Protein AF-A0ABD2ZDG0-F1 (afdb_monomer_lite)

Radius of gyration: 26.32 Å; chains: 1; bounding box: 60×47×62 Å

pLDDT: mean 79.94, std 17.86, range [35.47, 97.69]

Structure (mmCIF, N/CA/C/O backbone):
data_AF-A0ABD2ZDG0-F1
#
_entry.id   AF-A0ABD2ZDG0-F1
#
loop_
_atom_site.group_PDB
_atom_site.id
_atom_site.type_symbol
_atom_site.label_atom_id
_atom_site.label_alt_id
_atom_site.label_comp_id
_atom_site.label_asym_id
_atom_site.label_entity_id
_atom_site.label_seq_id
_atom_site.pdbx_PDB_ins_code
_atom_site.Cartn_x
_atom_site.Cartn_y
_atom_site.Cartn_z
_atom_site.occupancy
_atom_site.B_iso_or_equiv
_atom_site.auth_seq_id
_atom_site.auth_comp_id
_atom_site.auth_asym_id
_atom_site.auth_atom_id
_atom_site.pdbx_PDB_model_num
ATOM 1 N N . MET A 1 1 ? 13.796 36.526 -38.736 1.00 36.31 1 MET A N 1
ATOM 2 C CA . MET A 1 1 ? 14.326 35.146 -38.733 1.00 36.31 1 MET A CA 1
ATOM 3 C C . MET A 1 1 ? 14.638 34.806 -37.288 1.00 36.31 1 MET A C 1
ATOM 5 O O . MET A 1 1 ? 15.470 35.483 -36.701 1.00 36.31 1 MET A O 1
ATOM 9 N N . ALA A 1 2 ? 13.882 33.893 -36.677 1.00 37.81 2 ALA A N 1
ATOM 10 C CA . ALA A 1 2 ? 14.093 33.510 -35.283 1.00 37.81 2 ALA A CA 1
ATOM 11 C C . ALA A 1 2 ? 15.290 32.552 -35.209 1.00 37.81 2 ALA A C 1
ATOM 13 O O . ALA A 1 2 ? 15.281 31.503 -35.847 1.00 37.81 2 ALA A O 1
ATOM 14 N N . SER A 1 3 ? 16.329 32.952 -34.477 1.00 37.06 3 SER A N 1
ATOM 15 C CA . SER A 1 3 ? 17.479 32.111 -34.150 1.00 37.06 3 SER A CA 1
ATOM 16 C C . SER A 1 3 ? 17.026 31.061 -33.137 1.00 37.06 3 SER A C 1
ATOM 18 O O . SER A 1 3 ? 16.760 31.405 -31.987 1.00 37.06 3 SER A O 1
ATOM 20 N N . MET A 1 4 ? 16.886 29.803 -33.558 1.00 36.28 4 MET A N 1
ATOM 21 C CA . MET A 1 4 ? 16.669 28.688 -32.634 1.00 36.28 4 MET A CA 1
ATOM 22 C C . MET A 1 4 ? 17.990 28.373 -31.931 1.00 36.28 4 MET A C 1
ATOM 24 O O . MET A 1 4 ? 18.987 28.071 -32.584 1.00 36.28 4 MET A O 1
ATOM 28 N N . SER A 1 5 ? 17.998 28.483 -30.605 1.00 35.66 5 SER A N 1
ATOM 29 C CA . SER A 1 5 ? 19.132 28.094 -29.768 1.00 35.66 5 SER A CA 1
ATOM 30 C C . SER A 1 5 ? 19.382 26.581 -29.868 1.00 35.66 5 SER A C 1
ATOM 32 O O . SER A 1 5 ? 18.411 25.820 -29.919 1.00 35.66 5 SER A O 1
ATOM 34 N N . PRO A 1 6 ? 20.646 26.121 -29.880 1.00 35.47 6 PRO A N 1
ATOM 35 C CA . PRO A 1 6 ? 20.960 24.697 -29.866 1.00 35.47 6 PRO A CA 1
ATOM 36 C C . PRO A 1 6 ? 20.473 24.046 -28.562 1.00 35.47 6 PRO A C 1
ATOM 38 O O . PRO A 1 6 ? 20.615 24.610 -27.476 1.00 35.47 6 PRO A O 1
ATOM 41 N N . LEU A 1 7 ? 19.878 22.854 -28.676 1.00 36.53 7 LEU A N 1
ATOM 42 C CA . LEU A 1 7 ? 19.549 22.013 -27.527 1.00 36.53 7 LEU A CA 1
ATOM 43 C C . LEU A 1 7 ? 20.847 21.425 -26.962 1.00 36.53 7 LEU A C 1
ATOM 45 O O . LEU A 1 7 ? 21.486 20.597 -27.606 1.00 36.53 7 LEU A O 1
ATOM 49 N N . VAL A 1 8 ? 21.216 21.832 -25.750 1.00 39.12 8 VAL A N 1
ATOM 50 C CA . VAL A 1 8 ? 22.334 21.242 -25.005 1.00 39.12 8 VAL A CA 1
ATOM 51 C C . VAL A 1 8 ? 21.824 19.978 -24.316 1.00 39.12 8 VAL A C 1
ATOM 53 O O . VAL A 1 8 ? 21.151 20.048 -23.286 1.00 39.12 8 VAL A O 1
ATOM 56 N N . VAL A 1 9 ? 22.112 18.811 -24.894 1.00 41.22 9 VAL A N 1
ATOM 57 C CA . VAL A 1 9 ? 21.807 17.522 -24.259 1.00 41.22 9 VAL A CA 1
ATOM 58 C C . VAL A 1 9 ? 22.914 17.222 -23.255 1.00 41.22 9 VAL A C 1
ATOM 60 O O . VAL A 1 9 ? 23.976 16.715 -23.601 1.00 41.22 9 VAL A O 1
ATOM 63 N N . LYS A 1 10 ? 22.677 17.573 -21.991 1.00 40.75 10 LYS A N 1
ATOM 64 C CA . LYS A 1 10 ? 23.576 17.234 -20.888 1.00 40.75 10 LYS A CA 1
ATOM 65 C C . LYS A 1 10 ? 23.205 15.843 -20.379 1.00 40.75 10 LYS A C 1
ATOM 67 O O . LYS A 1 10 ? 22.111 15.656 -19.850 1.00 40.75 10 LYS A O 1
ATOM 72 N N . ILE A 1 11 ? 24.098 14.869 -20.550 1.00 41.84 11 ILE A N 1
ATOM 73 C CA . ILE A 1 11 ? 23.951 13.537 -19.949 1.00 41.84 11 ILE A CA 1
ATOM 74 C C . ILE A 1 11 ? 24.033 13.725 -18.425 1.00 41.84 11 ILE A C 1
ATOM 76 O O . ILE A 1 11 ? 25.094 13.985 -17.865 1.00 41.84 11 ILE A O 1
ATOM 80 N N . SER A 1 12 ? 22.870 13.714 -17.771 1.00 36.59 12 SER A N 1
ATOM 81 C CA . SER A 1 12 ? 22.723 13.883 -16.322 1.00 36.59 12 SER A CA 1
ATOM 82 C C . SER A 1 12 ? 23.290 12.674 -15.570 1.00 36.59 12 SER A C 1
ATOM 84 O O . SER A 1 12 ? 23.261 11.554 -16.081 1.00 36.59 12 SER A O 1
ATOM 86 N N . GLY A 1 13 ? 23.739 12.883 -14.327 1.00 36.94 13 GLY A N 1
ATOM 87 C CA . GLY A 1 13 ? 24.311 11.854 -13.447 1.00 36.94 13 GLY A CA 1
ATOM 88 C C . GLY A 1 13 ? 23.428 10.617 -13.219 1.00 36.94 13 GLY A C 1
ATOM 89 O O . GLY A 1 13 ? 23.939 9.583 -12.807 1.00 36.94 13 GLY A O 1
ATOM 90 N N . SER A 1 14 ? 22.141 10.666 -13.569 1.00 45.94 14 SER A N 1
ATOM 91 C CA . SER A 1 14 ? 21.244 9.501 -13.608 1.00 45.94 14 SER A CA 1
ATOM 92 C C . SER A 1 14 ? 21.684 8.411 -14.605 1.00 45.94 14 SER A C 1
ATOM 94 O O . SER A 1 14 ? 21.382 7.241 -14.390 1.00 45.94 14 SER A O 1
ATOM 96 N N . LEU A 1 15 ? 22.441 8.752 -15.660 1.00 45.84 15 LEU A N 1
ATOM 97 C CA . LEU A 1 15 ? 23.011 7.766 -16.594 1.00 45.84 15 LEU A CA 1
ATOM 98 C C . LEU A 1 15 ? 24.228 7.020 -16.028 1.00 45.84 15 LEU A C 1
ATOM 100 O O . LEU A 1 15 ? 24.503 5.907 -16.466 1.00 45.84 15 LEU A O 1
ATOM 104 N N . LEU A 1 16 ? 24.924 7.573 -15.028 1.00 44.22 16 LEU A N 1
ATOM 105 C CA . LEU A 1 16 ? 26.057 6.890 -14.386 1.00 44.22 16 LEU A CA 1
ATOM 106 C C . LEU A 1 16 ? 25.608 5.644 -13.611 1.00 44.22 16 LEU A C 1
ATOM 108 O O . LEU A 1 16 ? 26.334 4.655 -13.574 1.00 44.22 16 LEU A O 1
ATOM 112 N N . TRP A 1 17 ? 24.394 5.660 -13.054 1.00 45.56 17 TRP A N 1
ATOM 113 C CA . TRP A 1 17 ? 23.797 4.480 -12.427 1.00 45.56 17 TRP A CA 1
ATOM 114 C C . TRP A 1 17 ? 23.459 3.401 -13.468 1.00 45.56 17 TRP A C 1
ATOM 116 O O . TRP A 1 17 ? 23.795 2.235 -13.285 1.00 45.56 17 TRP A O 1
ATOM 126 N N . PHE A 1 18 ? 22.910 3.802 -14.621 1.00 47.12 18 PHE A N 1
ATOM 127 C CA . PHE A 1 18 ? 22.616 2.896 -15.740 1.00 47.12 18 PHE A CA 1
ATOM 128 C C . PHE A 1 18 ? 23.879 2.249 -16.338 1.00 47.12 18 PHE A C 1
ATOM 130 O O . PHE A 1 18 ? 23.862 1.071 -16.689 1.00 47.12 18 PHE A O 1
ATOM 137 N N . LEU A 1 19 ? 24.995 2.984 -16.400 1.00 47.28 19 LEU A N 1
ATOM 138 C CA . LEU A 1 19 ? 26.291 2.458 -16.851 1.00 47.28 19 LEU A CA 1
ATOM 139 C C . LEU A 1 19 ? 26.894 1.432 -15.874 1.00 47.28 19 LEU A C 1
ATOM 141 O O . LEU A 1 19 ? 27.619 0.540 -16.307 1.00 47.28 19 LEU A O 1
ATOM 145 N N . GLY A 1 20 ? 26.573 1.516 -14.578 1.00 53.00 20 GLY A N 1
ATOM 146 C CA . GLY A 1 20 ? 26.965 0.510 -13.583 1.00 53.00 20 GLY A CA 1
ATOM 147 C C . GLY A 1 20 ? 26.181 -0.803 -13.695 1.00 53.00 20 GLY A C 1
ATOM 148 O O . GLY A 1 20 ? 26.730 -1.868 -13.423 1.00 53.00 20 GLY A O 1
ATOM 149 N N . VAL A 1 21 ? 24.918 -0.735 -14.129 1.00 52.59 21 VAL A N 1
ATOM 150 C CA . VAL A 1 21 ? 24.025 -1.899 -14.294 1.00 52.59 21 VAL A CA 1
ATOM 151 C C . VAL A 1 21 ? 24.211 -2.573 -15.661 1.00 52.59 21 VAL A C 1
ATOM 153 O O . VAL A 1 21 ? 23.978 -3.773 -15.797 1.00 52.59 21 VAL A O 1
ATOM 156 N N . PHE A 1 22 ? 24.691 -1.839 -16.668 1.00 65.50 22 PHE A N 1
ATOM 157 C CA . PHE A 1 22 ? 24.972 -2.381 -17.996 1.00 65.50 22 PHE A CA 1
ATOM 158 C C . PHE A 1 22 ? 26.333 -1.881 -18.518 1.00 65.50 22 PHE A C 1
ATOM 160 O O . PHE A 1 22 ? 26.375 -0.972 -19.349 1.00 65.50 22 PHE A O 1
ATOM 167 N N . PRO A 1 23 ? 27.465 -2.478 -18.084 1.00 69.12 23 PRO A N 1
ATOM 168 C CA . PRO A 1 23 ? 28.812 -2.098 -18.543 1.00 69.12 23 PRO A CA 1
ATOM 169 C C . PRO A 1 23 ? 29.008 -2.274 -20.059 1.00 69.12 23 PRO A C 1
ATOM 171 O O . PRO A 1 23 ? 29.933 -1.727 -20.651 1.00 69.12 23 PRO A O 1
ATOM 174 N N . GLN A 1 24 ? 28.115 -3.011 -20.721 1.00 75.38 24 GLN A N 1
ATOM 175 C CA . GLN A 1 24 ? 28.077 -3.105 -22.178 1.00 75.38 24 GLN A CA 1
ATOM 176 C C . GLN A 1 24 ? 27.647 -1.776 -22.830 1.00 75.38 24 GLN A C 1
ATOM 178 O O . GLN A 1 24 ? 28.116 -1.471 -23.921 1.00 75.38 24 GLN A O 1
ATOM 183 N N . LEU A 1 25 ? 26.840 -0.933 -22.162 1.00 81.75 25 LEU A N 1
ATOM 184 C CA . LEU A 1 25 ? 26.463 0.388 -22.685 1.00 81.75 25 LEU A CA 1
ATOM 185 C C . LEU A 1 25 ? 27.677 1.305 -22.841 1.00 81.75 25 LEU A C 1
ATOM 187 O O . LEU A 1 25 ? 27.768 1.994 -23.852 1.00 81.75 25 LEU A O 1
ATOM 191 N N . SER A 1 26 ? 28.616 1.315 -21.885 1.00 80.31 26 SER A N 1
ATOM 192 C CA . SER A 1 26 ? 29.827 2.138 -22.018 1.00 80.31 26 SER A CA 1
ATOM 193 C C . SER A 1 26 ? 30.663 1.711 -23.218 1.00 80.31 26 SER A C 1
ATOM 195 O O . SER A 1 26 ? 31.106 2.562 -23.980 1.00 80.31 26 SER A O 1
ATOM 197 N N . GLU A 1 27 ? 30.811 0.405 -23.449 1.00 84.06 27 GLU A N 1
ATOM 198 C CA . GLU A 1 27 ? 31.548 -0.106 -24.610 1.00 84.06 27 GLU A CA 1
ATOM 199 C C . GLU A 1 27 ? 30.834 0.203 -25.936 1.00 84.06 27 GLU A C 1
ATOM 201 O O . GLU A 1 27 ? 31.488 0.570 -26.913 1.00 84.06 27 GLU A O 1
ATOM 206 N N . ILE A 1 28 ? 29.498 0.139 -25.975 1.00 87.19 28 ILE A N 1
ATOM 207 C CA . ILE A 1 28 ? 28.706 0.532 -27.154 1.00 87.19 28 ILE A CA 1
ATOM 208 C C . ILE A 1 28 ? 28.884 2.030 -27.436 1.00 87.19 28 ILE A C 1
ATOM 210 O O . ILE A 1 28 ? 29.173 2.419 -28.568 1.00 87.19 28 ILE A O 1
ATOM 214 N N . LEU A 1 29 ? 28.773 2.886 -26.415 1.00 85.50 29 LEU A N 1
ATOM 215 C CA . LEU A 1 29 ? 28.980 4.331 -26.562 1.00 85.50 29 LEU A CA 1
ATOM 216 C C . LEU A 1 29 ? 30.396 4.646 -27.065 1.00 85.50 29 LEU A C 1
ATOM 218 O O . LEU A 1 29 ? 30.554 5.430 -28.003 1.00 85.50 29 LEU A O 1
ATOM 222 N N . LYS A 1 30 ? 31.413 3.977 -26.513 1.00 84.88 30 LYS A N 1
ATOM 223 C CA . LYS A 1 30 ? 32.807 4.070 -26.959 1.00 84.88 30 LYS A CA 1
ATOM 224 C C . LYS A 1 30 ? 32.988 3.704 -28.418 1.00 84.88 30 LYS A C 1
ATOM 226 O O . LYS A 1 30 ? 33.606 4.447 -29.180 1.00 84.88 30 LYS A O 1
ATOM 231 N N . LYS A 1 31 ? 32.436 2.558 -28.812 1.00 87.12 31 LYS A N 1
ATOM 232 C CA . LYS A 1 31 ? 32.545 2.011 -30.164 1.00 87.12 31 LYS A CA 1
ATOM 233 C C . LYS A 1 31 ? 31.959 2.955 -31.210 1.00 87.12 31 LYS A C 1
ATOM 235 O O . LYS A 1 31 ? 32.526 3.083 -32.292 1.00 87.12 31 LYS A O 1
ATOM 240 N N . HIS A 1 32 ? 30.867 3.640 -30.876 1.00 86.19 32 HIS A N 1
ATOM 241 C CA . HIS A 1 32 ? 30.227 4.612 -31.765 1.00 86.19 32 HIS A CA 1
ATOM 242 C C . HIS A 1 32 ? 30.815 6.024 -31.662 1.00 86.19 32 HIS A C 1
ATOM 244 O O . HIS A 1 32 ? 30.343 6.925 -32.345 1.00 86.19 32 HIS A O 1
ATOM 250 N N . GLY A 1 33 ? 31.858 6.242 -30.853 1.00 79.81 33 GLY A N 1
ATOM 251 C CA . GLY A 1 33 ? 32.465 7.565 -30.681 1.00 79.81 33 GLY A CA 1
ATOM 252 C C . GLY A 1 33 ? 31.550 8.556 -29.957 1.00 79.81 33 GLY A C 1
ATOM 253 O O . GLY A 1 33 ? 31.696 9.764 -30.121 1.00 79.81 33 GLY A O 1
ATOM 254 N N . ALA A 1 34 ? 30.608 8.045 -29.161 1.00 79.62 34 ALA A N 1
ATOM 255 C CA . ALA A 1 34 ? 29.711 8.830 -28.318 1.00 79.62 34 ALA A CA 1
ATOM 256 C C . ALA A 1 34 ? 30.340 9.200 -26.958 1.00 79.62 34 ALA A C 1
ATOM 258 O O . ALA A 1 34 ? 29.647 9.674 -26.060 1.00 79.62 34 ALA A O 1
ATOM 259 N N . GLU A 1 35 ? 31.649 8.988 -26.798 1.00 69.69 35 GLU A N 1
ATOM 260 C CA . GLU A 1 35 ? 32.422 9.428 -25.639 1.00 69.69 35 GLU A CA 1
ATOM 261 C C . GLU A 1 35 ? 32.978 10.839 -25.873 1.00 69.69 35 GLU A C 1
ATOM 263 O O . GLU A 1 35 ? 33.794 11.060 -26.768 1.00 69.69 35 GLU A O 1
ATOM 268 N N . GLY A 1 36 ? 32.558 11.804 -25.052 1.00 67.38 36 GLY A N 1
ATOM 269 C CA . GLY A 1 36 ? 33.121 13.154 -25.050 1.00 67.38 36 GLY A CA 1
ATOM 270 C C . GLY A 1 36 ? 32.120 14.246 -24.683 1.00 67.38 36 GLY A C 1
ATOM 271 O O . GLY A 1 36 ? 30.927 14.003 -24.535 1.00 67.38 36 GLY A O 1
ATOM 272 N N . GLU A 1 37 ? 32.622 15.474 -24.553 1.00 70.38 37 GLU A N 1
ATOM 273 C CA . GLU A 1 37 ? 31.822 16.676 -24.252 1.00 70.38 37 GLU A CA 1
ATOM 274 C C . GLU A 1 37 ? 31.512 17.510 -25.508 1.00 70.38 37 GLU A C 1
ATOM 276 O O . GLU A 1 37 ? 31.084 18.659 -25.417 1.00 70.38 37 GLU A O 1
ATOM 281 N N . ALA A 1 38 ? 31.769 16.956 -26.697 1.00 75.19 38 ALA A N 1
ATOM 282 C CA . ALA A 1 38 ? 31.555 17.664 -27.949 1.00 75.19 38 ALA A CA 1
ATOM 283 C C . ALA A 1 38 ? 30.059 17.924 -28.175 1.00 75.19 38 ALA A C 1
ATOM 285 O O . ALA A 1 38 ? 29.241 17.004 -28.170 1.00 75.19 38 ALA A O 1
ATOM 286 N N . GLU A 1 39 ? 29.707 19.185 -28.414 1.00 76.81 39 GLU A N 1
ATOM 287 C CA . GLU A 1 39 ? 28.340 19.558 -28.758 1.00 76.81 39 GLU A CA 1
ATOM 288 C C . GLU A 1 39 ? 27.995 19.061 -30.168 1.00 76.81 39 GLU A C 1
ATOM 290 O O . GLU A 1 39 ? 28.712 19.323 -31.136 1.00 76.81 39 GLU A O 1
ATOM 295 N N . LEU A 1 40 ? 26.875 18.348 -30.285 1.00 80.88 40 LEU A N 1
ATOM 296 C CA . LEU A 1 40 ? 26.363 17.838 -31.554 1.00 80.88 40 LEU A CA 1
ATOM 297 C C . LEU A 1 40 ? 25.123 18.625 -31.971 1.00 80.88 40 LEU A C 1
ATOM 299 O O . LEU A 1 40 ? 24.217 18.860 -31.171 1.00 80.88 40 LEU A O 1
ATOM 303 N N . GLY A 1 41 ? 25.035 18.976 -33.254 1.00 84.00 41 GLY A N 1
ATOM 304 C CA . GLY A 1 41 ? 23.775 19.427 -33.836 1.00 84.00 41 GLY A CA 1
ATOM 305 C C . GLY A 1 41 ? 22.747 18.290 -33.882 1.00 84.00 41 GLY A C 1
ATOM 306 O O . GLY A 1 41 ? 23.104 17.114 -33.896 1.00 84.00 41 GLY A O 1
ATOM 307 N N . GLN A 1 42 ? 21.456 18.619 -33.981 1.00 81.62 42 GLN A N 1
ATOM 308 C CA . GLN A 1 42 ? 20.359 17.635 -33.953 1.00 81.62 42 GLN A CA 1
ATOM 309 C C . GLN A 1 42 ? 20.533 16.485 -34.962 1.00 81.62 42 GLN A C 1
ATOM 311 O O . GLN A 1 42 ? 20.324 15.322 -34.623 1.00 81.62 42 GLN A O 1
ATOM 316 N N . ALA A 1 43 ? 20.932 16.801 -36.198 1.00 87.75 43 ALA A N 1
ATOM 317 C CA . ALA A 1 43 ? 21.147 15.796 -37.238 1.00 87.75 43 ALA A CA 1
ATOM 318 C C . ALA A 1 43 ? 22.330 14.867 -36.916 1.00 87.75 43 ALA A C 1
ATOM 320 O O . ALA A 1 43 ? 22.242 13.664 -37.139 1.00 87.75 43 ALA A O 1
ATOM 321 N N . GLN A 1 44 ? 23.406 15.415 -36.349 1.00 81.56 44 GLN A N 1
ATOM 322 C CA . GLN A 1 44 ? 24.592 14.654 -35.949 1.00 81.56 44 GLN A CA 1
ATOM 323 C C . GLN A 1 44 ? 24.288 13.763 -34.741 1.00 81.56 44 GLN A C 1
ATOM 325 O O . GLN A 1 44 ? 24.685 12.604 -34.717 1.00 81.56 44 GLN A O 1
ATOM 330 N N . PHE A 1 45 ? 23.513 14.272 -33.781 1.00 84.69 45 PHE A N 1
ATOM 331 C CA . PHE A 1 45 ? 23.028 13.489 -32.651 1.00 84.69 45 PHE A CA 1
ATOM 332 C C . PHE A 1 45 ? 22.149 12.318 -33.107 1.00 84.69 45 PHE A C 1
ATOM 334 O O . PHE A 1 45 ? 22.369 11.193 -32.680 1.00 84.69 45 PHE A O 1
ATOM 341 N N . ALA A 1 46 ? 21.191 12.546 -34.011 1.00 86.69 46 ALA A N 1
ATOM 342 C CA . ALA A 1 46 ? 20.326 11.478 -34.517 1.00 86.69 46 ALA A CA 1
ATOM 343 C C . ALA A 1 46 ? 21.111 10.396 -35.282 1.00 86.69 46 ALA A C 1
ATOM 345 O O . ALA A 1 46 ? 20.854 9.207 -35.098 1.00 86.69 46 ALA A O 1
ATOM 346 N N . GLN A 1 47 ? 22.086 10.807 -36.100 1.00 87.00 47 GLN A N 1
ATOM 347 C CA . GLN A 1 47 ? 22.978 9.895 -36.825 1.00 87.00 47 GLN A CA 1
ATOM 348 C C . GLN A 1 47 ? 23.850 9.057 -35.886 1.00 87.00 47 GLN A C 1
ATOM 350 O O . GLN A 1 47 ? 24.108 7.89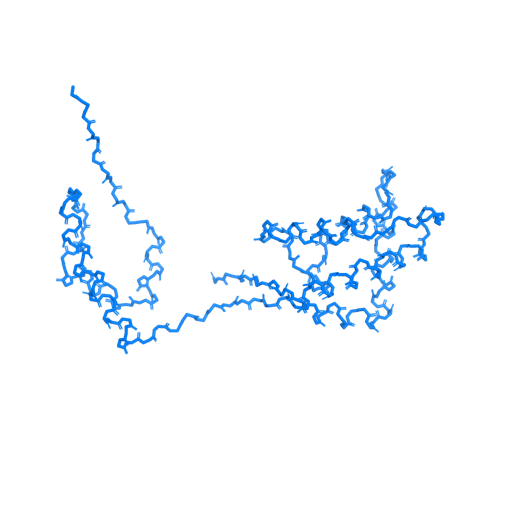5 -36.183 1.00 87.00 4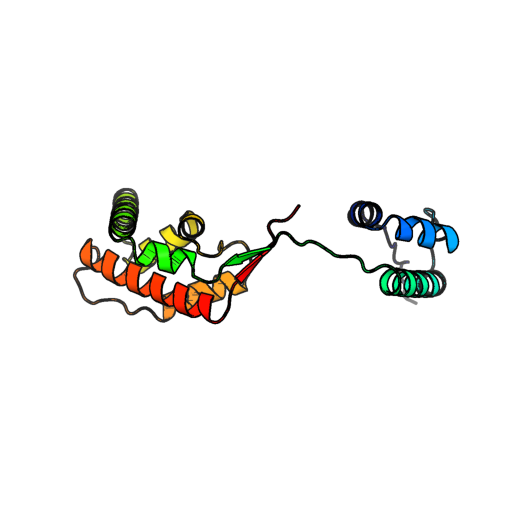7 GLN A O 1
ATOM 355 N N . LEU A 1 48 ? 24.280 9.630 -34.761 1.00 87.75 48 LEU A N 1
ATOM 356 C CA . LEU A 1 48 ? 25.054 8.934 -33.735 1.00 87.75 48 LEU A CA 1
ATOM 357 C C . LEU A 1 48 ? 24.182 8.007 -32.873 1.00 87.75 48 LEU A C 1
ATOM 359 O O . LEU A 1 48 ? 24.593 6.903 -32.531 1.00 87.75 48 LEU A O 1
ATOM 363 N N . LEU A 1 49 ? 22.968 8.441 -32.528 1.00 88.25 49 LEU A N 1
ATOM 364 C CA . LEU A 1 49 ? 22.075 7.724 -31.621 1.00 88.25 49 LEU A CA 1
ATOM 365 C C . LEU A 1 49 ? 21.521 6.436 -32.241 1.00 88.25 49 LEU A C 1
ATOM 367 O O . LEU A 1 49 ? 21.399 5.432 -31.549 1.00 88.25 49 LEU A O 1
ATOM 371 N N . GLN A 1 50 ? 21.183 6.450 -33.533 1.00 91.50 50 GLN A N 1
ATOM 372 C CA . GLN A 1 50 ? 20.614 5.285 -34.219 1.00 91.50 50 GLN A CA 1
ATOM 373 C C . GLN A 1 50 ? 21.460 4.004 -34.092 1.00 91.50 50 GLN A C 1
ATOM 375 O O . GLN A 1 50 ? 20.919 2.999 -33.630 1.00 91.50 50 GLN A O 1
ATOM 380 N N . PRO A 1 51 ? 22.754 3.995 -34.461 1.00 91.25 51 PRO A N 1
ATOM 381 C CA . PRO A 1 51 ? 23.568 2.786 -34.365 1.00 91.25 51 PRO A CA 1
ATOM 382 C C . PRO A 1 51 ? 23.837 2.369 -32.910 1.00 91.25 51 PRO A C 1
ATOM 384 O O . PRO A 1 51 ? 23.879 1.173 -32.631 1.00 91.25 51 PRO A O 1
ATOM 387 N N . VAL A 1 52 ? 23.923 3.324 -31.972 1.00 90.25 52 VAL A N 1
ATOM 388 C CA . VAL A 1 52 ? 24.017 3.043 -30.527 1.00 90.25 52 VAL A CA 1
ATOM 389 C C . VAL A 1 52 ? 22.773 2.312 -30.024 1.00 90.25 52 VAL A C 1
ATOM 391 O O . VAL A 1 52 ? 22.895 1.299 -29.343 1.00 90.25 52 VAL A O 1
ATOM 394 N N . LEU A 1 53 ? 21.575 2.802 -30.361 1.00 91.12 53 LEU A N 1
ATOM 395 C CA . LEU A 1 53 ? 20.318 2.171 -29.950 1.00 91.12 53 LEU A CA 1
ATOM 396 C C . LEU A 1 53 ? 20.125 0.798 -30.593 1.00 91.12 53 LEU A C 1
ATOM 398 O O . LEU A 1 53 ? 19.613 -0.100 -29.932 1.00 91.12 53 LEU A O 1
ATOM 402 N N . GLN A 1 54 ? 20.534 0.632 -31.853 1.00 93.00 54 GLN A N 1
ATOM 403 C CA . GLN A 1 54 ? 20.449 -0.654 -32.540 1.00 93.00 54 GLN A CA 1
ATOM 404 C C . GLN A 1 54 ? 21.342 -1.698 -31.863 1.00 93.00 54 GLN A C 1
ATOM 406 O O . GLN A 1 54 ? 20.867 -2.771 -31.515 1.00 93.00 54 GLN A O 1
ATOM 411 N N . GLU A 1 55 ? 22.608 -1.365 -31.606 1.00 91.44 55 GLU A N 1
ATOM 412 C CA . GLU A 1 55 ? 23.533 -2.297 -30.958 1.00 91.44 55 GLU A CA 1
ATOM 413 C C . GLU A 1 55 ? 23.165 -2.554 -29.493 1.00 91.44 55 GLU A C 1
ATOM 415 O O . GLU A 1 55 ? 23.324 -3.668 -29.004 1.00 91.44 55 GLU A O 1
ATOM 420 N N . LEU A 1 56 ? 22.611 -1.555 -28.798 1.00 87.81 56 LEU A N 1
ATOM 421 C CA . LEU A 1 56 ? 22.039 -1.749 -27.469 1.00 87.81 56 LEU A CA 1
ATOM 422 C C . LEU A 1 56 ? 20.861 -2.730 -27.507 1.00 87.81 56 LEU A C 1
ATOM 424 O O . LEU A 1 56 ? 20.786 -3.616 -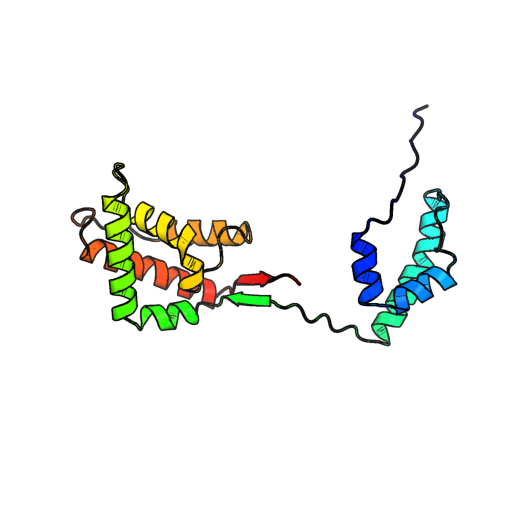26.661 1.00 87.81 56 LEU A O 1
ATOM 428 N N . ALA A 1 57 ? 19.956 -2.592 -28.478 1.00 87.06 57 ALA A N 1
ATOM 429 C CA . ALA A 1 57 ? 18.828 -3.504 -28.639 1.00 87.06 57 ALA A CA 1
ATOM 430 C C . ALA A 1 57 ? 19.296 -4.937 -28.933 1.00 87.06 57 ALA A C 1
ATOM 432 O O . ALA A 1 57 ? 18.792 -5.873 -28.314 1.00 87.06 57 ALA A O 1
ATOM 433 N N . ASP A 1 58 ? 20.288 -5.100 -29.809 1.00 90.44 58 ASP A N 1
ATOM 434 C CA . ASP A 1 58 ? 20.871 -6.404 -30.138 1.00 90.44 58 ASP A CA 1
ATOM 435 C C . ASP A 1 58 ? 21.563 -7.022 -28.907 1.00 90.44 58 ASP A C 1
ATOM 437 O O . ASP A 1 58 ? 21.307 -8.174 -28.558 1.00 90.44 58 ASP A O 1
ATOM 441 N N . ALA A 1 59 ? 22.356 -6.235 -28.171 1.00 87.44 59 ALA A N 1
ATOM 442 C CA . ALA A 1 59 ? 23.032 -6.683 -26.954 1.00 87.44 59 ALA A CA 1
ATOM 443 C C . ALA A 1 59 ? 22.050 -7.105 -25.848 1.00 87.44 59 ALA A C 1
ATOM 445 O O . ALA A 1 59 ? 22.306 -8.087 -25.153 1.00 87.44 59 ALA A O 1
ATOM 446 N N . LEU A 1 60 ? 20.924 -6.398 -25.697 1.00 82.69 60 LEU A N 1
ATOM 447 C CA . LEU A 1 60 ? 19.855 -6.751 -24.754 1.00 82.69 60 LEU A CA 1
ATOM 448 C C . LEU A 1 60 ? 19.056 -7.984 -25.201 1.00 82.69 60 LEU A C 1
ATOM 450 O O . LEU A 1 60 ? 18.568 -8.736 -24.357 1.00 82.69 60 LEU A O 1
ATOM 454 N N . ALA A 1 61 ? 18.912 -8.198 -26.511 1.00 83.44 61 ALA A N 1
ATOM 455 C CA . ALA A 1 61 ? 18.265 -9.387 -27.059 1.00 83.44 61 ALA A CA 1
ATOM 456 C C . ALA A 1 61 ? 19.129 -10.646 -26.869 1.00 83.44 61 ALA A C 1
ATOM 458 O O . ALA A 1 61 ? 18.603 -11.724 -26.587 1.00 83.44 61 ALA A O 1
ATOM 459 N N . GLU A 1 62 ? 20.452 -10.512 -26.990 1.00 85.56 62 GLU A N 1
ATOM 460 C CA . GLU A 1 62 ? 21.412 -11.593 -26.748 1.00 85.56 62 GLU A CA 1
ATOM 461 C C . GLU A 1 62 ? 21.620 -11.853 -25.248 1.00 85.56 62 GLU A C 1
ATOM 463 O O . GLU A 1 62 ? 21.556 -12.997 -24.793 1.00 85.56 62 GLU A O 1
ATOM 468 N N . ASN A 1 63 ? 21.818 -10.791 -24.463 1.00 75.94 63 ASN A N 1
ATOM 469 C CA . ASN A 1 63 ? 22.033 -10.846 -23.020 1.00 75.94 63 ASN A CA 1
ATOM 470 C C . ASN A 1 63 ? 20.820 -10.264 -22.296 1.00 75.94 63 ASN A C 1
ATOM 472 O O . ASN A 1 63 ? 20.716 -9.054 -22.094 1.00 75.94 63 ASN A O 1
ATOM 476 N N . HIS A 1 64 ? 19.915 -11.140 -21.861 1.00 65.00 64 HIS A N 1
ATOM 477 C CA . HIS A 1 64 ? 18.733 -10.725 -21.115 1.00 65.00 64 HIS A CA 1
ATOM 478 C C . HIS A 1 64 ? 19.154 -10.055 -19.801 1.00 65.00 64 HIS A C 1
ATOM 480 O O . HIS A 1 64 ? 19.666 -10.709 -18.891 1.00 65.00 64 HIS A O 1
ATOM 486 N N . VAL A 1 65 ? 18.923 -8.748 -19.694 1.00 65.44 65 VAL A N 1
ATOM 487 C CA . VAL A 1 65 ? 19.093 -8.013 -18.440 1.00 65.44 65 VAL A CA 1
ATOM 488 C C . VAL A 1 65 ? 17.861 -8.263 -17.582 1.00 65.44 65 VAL A C 1
ATOM 490 O O . VAL A 1 65 ? 16.763 -7.804 -17.897 1.00 65.44 65 VAL A O 1
ATOM 493 N N . VAL A 1 66 ? 18.039 -9.005 -16.492 1.00 61.44 66 VAL A N 1
ATOM 494 C CA . VAL A 1 66 ? 17.003 -9.160 -15.469 1.00 61.44 66 VAL A CA 1
ATOM 495 C C . VAL A 1 66 ? 17.110 -7.971 -14.523 1.00 61.44 66 VAL A C 1
ATOM 497 O O . VAL A 1 66 ? 18.096 -7.828 -13.805 1.00 61.44 66 VAL A O 1
ATOM 500 N N . VAL A 1 67 ? 16.102 -7.102 -14.538 1.00 61.03 67 VAL A N 1
ATOM 501 C CA . VAL A 1 67 ? 15.974 -6.024 -13.553 1.00 61.03 67 VAL A CA 1
ATOM 502 C C . VAL A 1 67 ? 15.212 -6.587 -12.356 1.00 61.03 67 VAL A C 1
ATOM 504 O O . VAL A 1 67 ? 13.991 -6.724 -12.404 1.00 61.03 67 VAL A O 1
ATOM 507 N N . GLU A 1 68 ? 15.924 -6.940 -11.286 1.00 57.19 68 GLU A N 1
ATOM 508 C CA . GLU A 1 68 ? 15.300 -7.265 -10.000 1.00 57.19 68 GLU A CA 1
ATOM 509 C C . GLU A 1 68 ? 14.809 -5.964 -9.351 1.00 57.19 68 GLU A C 1
ATOM 511 O O . GLU A 1 68 ? 15.543 -5.280 -8.641 1.00 57.19 68 GLU A O 1
ATOM 516 N N . GLN A 1 69 ? 13.565 -5.576 -9.640 1.00 58.59 69 GLN A N 1
ATOM 517 C CA . GLN A 1 69 ? 12.918 -4.493 -8.903 1.00 58.59 69 GLN A CA 1
ATOM 518 C C . GLN A 1 69 ? 12.470 -5.025 -7.539 1.00 58.59 69 GLN A C 1
ATOM 520 O O . GLN A 1 69 ? 11.663 -5.956 -7.460 1.00 58.59 69 GLN A O 1
ATOM 525 N N . ASN A 1 70 ? 12.974 -4.422 -6.461 1.00 68.12 70 ASN A N 1
ATOM 526 C CA . ASN A 1 70 ? 12.522 -4.694 -5.097 1.00 68.12 70 ASN A CA 1
ATOM 527 C C . ASN A 1 70 ? 11.146 -4.055 -4.867 1.00 68.12 70 ASN A C 1
ATOM 529 O O . ASN A 1 70 ? 11.013 -3.014 -4.227 1.00 68.12 70 ASN A O 1
ATOM 533 N N . VAL A 1 71 ? 10.107 -4.690 -5.406 1.00 77.69 71 VAL A N 1
ATOM 534 C CA . VAL A 1 71 ? 8.729 -4.211 -5.286 1.00 77.69 71 VAL A CA 1
ATOM 535 C C . VAL A 1 71 ? 8.041 -4.888 -4.107 1.00 77.69 71 VAL A C 1
ATOM 537 O O . VAL A 1 71 ? 7.927 -6.114 -4.040 1.00 77.69 71 VAL A O 1
ATOM 540 N N . LYS A 1 72 ? 7.513 -4.084 -3.184 1.00 85.19 72 LYS A N 1
ATOM 541 C CA . LYS A 1 72 ? 6.579 -4.555 -2.163 1.00 85.19 72 LYS A CA 1
ATOM 542 C C . LYS A 1 72 ? 5.188 -4.658 -2.781 1.00 85.19 72 LYS A C 1
ATOM 544 O O . LYS A 1 72 ? 4.616 -3.660 -3.211 1.00 85.19 72 LYS A O 1
ATOM 549 N N . ILE A 1 73 ? 4.627 -5.864 -2.780 1.00 90.19 73 ILE A N 1
ATOM 550 C CA . ILE A 1 73 ? 3.253 -6.109 -3.230 1.00 90.19 73 ILE A CA 1
ATOM 551 C C . ILE A 1 73 ? 2.316 -5.999 -2.030 1.00 90.19 73 ILE A C 1
ATOM 553 O O . ILE A 1 73 ? 2.447 -6.743 -1.055 1.00 90.19 73 ILE A O 1
ATOM 557 N N . ILE A 1 74 ? 1.355 -5.084 -2.112 1.00 94.38 74 ILE A N 1
ATOM 558 C CA . ILE A 1 74 ? 0.333 -4.862 -1.092 1.00 94.38 74 ILE A CA 1
ATOM 559 C C . ILE A 1 74 ? -1.005 -5.334 -1.663 1.00 94.38 74 ILE A C 1
ATOM 561 O O . ILE A 1 74 ? -1.621 -4.655 -2.476 1.00 94.38 74 ILE A O 1
ATOM 565 N N . ASN A 1 75 ? -1.429 -6.532 -1.255 1.00 95.50 75 ASN A N 1
ATOM 566 C CA . ASN A 1 75 ? -2.564 -7.268 -1.833 1.00 95.50 75 ASN A CA 1
ATOM 567 C C . ASN A 1 75 ? -3.667 -7.609 -0.812 1.00 95.50 75 ASN A C 1
ATOM 569 O O . ASN A 1 75 ? -4.381 -8.594 -0.970 1.00 95.50 75 ASN A O 1
ATOM 573 N N . GLY A 1 76 ? -3.721 -6.891 0.313 1.00 96.38 76 GLY A N 1
ATOM 574 C CA . GLY A 1 76 ? -4.706 -7.129 1.375 1.00 96.38 76 GLY A CA 1
ATOM 575 C C . GLY A 1 76 ? -4.424 -8.337 2.283 1.00 96.38 76 GLY A C 1
ATOM 576 O O . GLY A 1 76 ? -5.033 -8.456 3.340 1.00 96.38 76 GLY A O 1
ATOM 577 N N . SER A 1 77 ? -3.454 -9.208 1.977 1.00 96.19 77 SER A N 1
ATOM 578 C CA . SER A 1 77 ? -3.183 -10.398 2.811 1.00 96.19 77 SER A CA 1
ATOM 579 C C . SER A 1 77 ? -2.740 -10.076 4.247 1.00 96.19 77 SER A C 1
ATOM 581 O O . SER A 1 77 ? -3.026 -10.843 5.169 1.00 96.19 77 SER A O 1
ATOM 583 N N . GLN A 1 78 ? -2.054 -8.948 4.459 1.00 95.75 78 GLN A N 1
ATOM 584 C CA . GLN A 1 78 ? -1.710 -8.463 5.800 1.00 95.75 78 GLN A CA 1
ATOM 585 C C . GLN A 1 78 ? -2.942 -7.932 6.541 1.00 95.75 78 GLN A C 1
ATOM 587 O O . GLN A 1 78 ? -3.145 -8.310 7.693 1.00 95.75 78 GLN A O 1
ATOM 592 N N . LEU A 1 79 ? -3.809 -7.171 5.861 1.00 96.62 79 LEU A N 1
ATOM 593 C CA . LEU A 1 79 ? -5.091 -6.724 6.415 1.00 96.62 79 LEU A CA 1
ATOM 594 C C . LEU A 1 79 ? -5.973 -7.901 6.818 1.00 96.62 79 LEU A C 1
ATOM 596 O O . LEU A 1 79 ? -6.527 -7.888 7.906 1.00 96.62 79 LEU A O 1
ATOM 600 N N . ARG A 1 80 ? -6.041 -8.958 6.005 1.00 96.50 80 ARG A N 1
ATOM 601 C CA . ARG A 1 80 ? -6.790 -10.180 6.332 1.00 96.50 80 ARG A CA 1
ATOM 602 C C . ARG A 1 80 ? -6.322 -10.822 7.635 1.00 96.50 80 ARG A C 1
ATOM 604 O O . ARG A 1 80 ? -7.133 -11.239 8.458 1.00 96.50 80 ARG A O 1
ATOM 611 N N . LYS A 1 81 ? -5.001 -10.899 7.837 1.00 96.19 81 LYS A N 1
ATOM 612 C CA . LYS A 1 81 ? -4.410 -11.401 9.090 1.00 96.19 81 LYS A CA 1
ATOM 613 C C . LYS A 1 81 ? -4.731 -10.475 10.261 1.00 96.19 81 LYS A C 1
ATOM 615 O O . LYS A 1 81 ? -5.065 -10.968 11.330 1.00 96.19 81 LYS A O 1
ATOM 620 N N . PHE A 1 82 ? -4.652 -9.163 10.046 1.00 95.69 82 PHE A N 1
ATOM 621 C CA . PHE A 1 82 ? -4.976 -8.156 11.051 1.00 95.69 82 PHE A CA 1
ATOM 622 C C . PHE A 1 82 ? -6.460 -8.198 11.455 1.00 95.69 82 PHE A C 1
ATOM 624 O O . PHE A 1 82 ? -6.773 -8.226 12.638 1.00 95.69 82 PHE A O 1
ATOM 631 N N . LEU A 1 83 ? -7.376 -8.298 10.489 1.00 96.06 83 LEU A N 1
ATOM 632 C CA . LEU A 1 83 ? -8.823 -8.402 10.701 1.00 96.06 83 LEU A CA 1
ATOM 633 C C . LEU A 1 83 ? -9.222 -9.662 11.482 1.00 96.06 83 LEU A C 1
ATOM 635 O O . LEU A 1 83 ? -10.223 -9.651 12.198 1.00 96.06 83 LEU A O 1
ATOM 639 N N . ALA A 1 84 ? -8.442 -10.740 11.368 1.00 96.19 84 ALA A N 1
ATOM 640 C CA . ALA A 1 84 ? -8.629 -11.961 12.148 1.00 96.19 84 ALA A CA 1
ATOM 641 C C . ALA A 1 84 ? -8.092 -11.852 13.592 1.00 96.19 84 ALA A C 1
ATOM 643 O O . ALA A 1 84 ? -8.413 -12.700 14.428 1.00 96.19 84 ALA A O 1
ATOM 644 N N . ASP A 1 85 ? -7.292 -10.826 13.902 1.00 96.00 85 ASP A N 1
ATOM 645 C CA . ASP A 1 85 ? -6.705 -10.590 15.220 1.00 96.00 85 ASP A CA 1
ATOM 646 C C . ASP A 1 85 ? -7.514 -9.545 16.002 1.00 96.00 85 ASP A C 1
ATOM 648 O O . ASP A 1 85 ? -7.253 -8.340 15.979 1.00 96.00 85 ASP A O 1
ATOM 652 N N . GLN A 1 86 ? -8.516 -10.026 16.741 1.00 93.56 86 GLN A N 1
ATOM 653 C CA . GLN A 1 86 ? -9.386 -9.160 17.539 1.00 93.56 86 GLN A CA 1
ATOM 654 C C . GLN A 1 86 ? -8.621 -8.365 18.610 1.00 93.56 86 GLN A C 1
ATOM 656 O O . GLN A 1 86 ? -9.055 -7.274 18.976 1.00 93.56 86 GLN A O 1
ATOM 661 N N . LYS A 1 87 ? -7.497 -8.887 19.117 1.00 95.31 87 LYS A N 1
ATOM 662 C CA . LYS A 1 87 ? -6.704 -8.186 20.130 1.00 95.31 87 LYS A CA 1
ATOM 663 C C . LYS A 1 87 ? -6.021 -6.971 19.507 1.00 95.31 87 LYS A C 1
ATOM 665 O O . LYS A 1 87 ? -6.179 -5.872 20.023 1.00 95.31 87 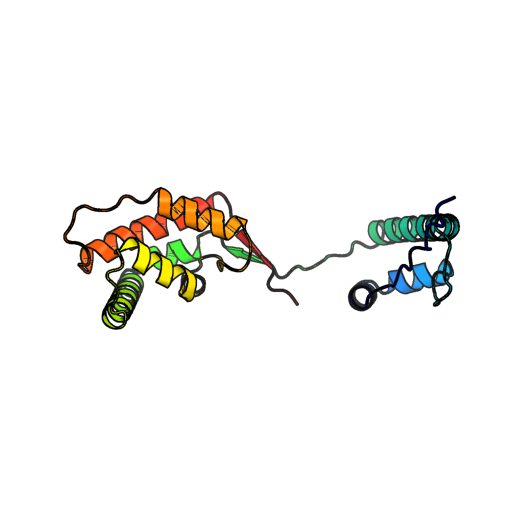LYS A O 1
ATOM 670 N N . HIS A 1 88 ? -5.339 -7.152 18.376 1.00 93.88 88 HIS A N 1
ATOM 671 C CA . HIS A 1 88 ? -4.707 -6.036 17.670 1.00 93.88 88 HIS A CA 1
ATOM 672 C C . HIS A 1 88 ? -5.717 -4.993 17.178 1.00 93.88 88 HIS A C 1
ATOM 674 O O . HIS A 1 88 ? -5.424 -3.799 17.215 1.00 93.88 88 HIS A O 1
ATOM 680 N N . LEU A 1 89 ? -6.915 -5.417 16.765 1.00 94.38 89 LEU A N 1
ATOM 681 C CA . LEU A 1 89 ? -8.006 -4.493 16.454 1.00 94.38 89 LEU A CA 1
ATOM 682 C C . LEU A 1 89 ? -8.374 -3.619 17.659 1.00 94.38 89 LEU A C 1
ATOM 684 O O . LEU A 1 89 ? -8.456 -2.403 17.513 1.00 94.38 89 LEU A O 1
ATOM 688 N N . ASN A 1 90 ? -8.560 -4.216 18.840 1.00 94.94 90 ASN A N 1
ATOM 689 C CA . ASN A 1 90 ? -8.867 -3.466 20.062 1.00 94.94 90 ASN A CA 1
ATOM 690 C C . ASN A 1 90 ? -7.740 -2.480 20.414 1.00 94.94 90 ASN A C 1
ATOM 692 O O . ASN A 1 90 ? -8.022 -1.322 20.709 1.00 94.94 90 ASN A O 1
ATOM 696 N N . ASP A 1 91 ? -6.476 -2.904 20.304 1.00 95.12 91 ASP A 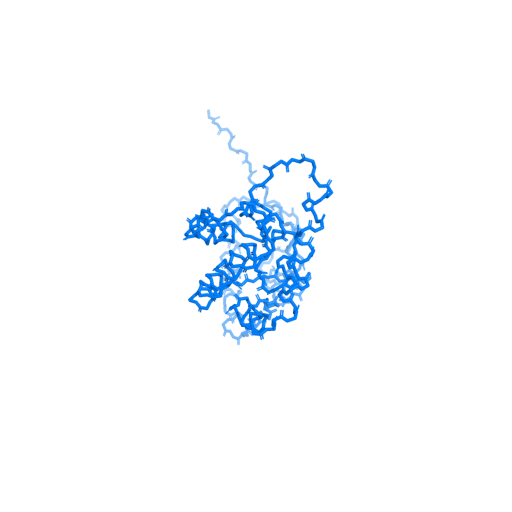N 1
ATOM 697 C CA . ASP A 1 91 ? -5.314 -2.046 20.574 1.00 95.12 91 ASP A CA 1
ATOM 698 C C . ASP A 1 91 ? -5.275 -0.824 19.628 1.00 95.12 91 ASP A C 1
ATOM 700 O O . ASP A 1 91 ? -4.908 0.279 20.035 1.00 95.12 91 ASP A O 1
ATOM 704 N N . VAL A 1 92 ? -5.661 -0.987 18.355 1.00 95.31 92 VAL A N 1
ATOM 705 C CA . VAL A 1 92 ? -5.767 0.131 17.398 1.00 95.31 92 VAL A CA 1
ATOM 706 C C . VAL A 1 92 ? -6.923 1.063 17.748 1.00 95.31 92 VAL A C 1
ATOM 708 O O . VAL A 1 92 ? -6.752 2.279 17.707 1.00 95.31 92 VAL A O 1
ATOM 711 N N . VAL A 1 93 ? -8.082 0.521 18.126 1.00 94.38 93 VAL A N 1
ATOM 712 C CA . VAL A 1 93 ? -9.223 1.339 18.560 1.00 94.38 93 VAL A CA 1
ATOM 713 C C . VAL A 1 93 ? -8.863 2.187 19.780 1.00 94.38 93 VAL A C 1
ATOM 715 O O . VAL A 1 93 ? -9.175 3.380 19.803 1.00 94.38 93 VAL A O 1
ATOM 718 N N . GLU A 1 94 ? -8.150 1.615 20.752 1.00 93.19 94 GLU A N 1
ATOM 719 C CA . GLU A 1 94 ? -7.670 2.349 21.924 1.00 93.19 94 GLU A CA 1
ATOM 720 C C . GLU A 1 94 ? -6.741 3.507 21.524 1.00 93.19 94 GLU A C 1
ATOM 722 O O . GLU A 1 94 ? -6.924 4.630 21.996 1.00 93.19 94 GLU A O 1
ATOM 727 N N . LYS A 1 95 ? -5.800 3.278 20.597 1.00 93.00 95 LYS A N 1
ATOM 728 C CA . LYS A 1 95 ? -4.901 4.330 20.086 1.00 93.00 95 LYS A CA 1
ATOM 729 C C . LYS A 1 95 ? -5.656 5.472 19.405 1.00 93.00 95 LYS A C 1
ATOM 731 O O . LYS A 1 95 ? -5.397 6.632 19.713 1.00 93.00 95 LYS A O 1
ATOM 736 N N . ILE A 1 96 ? -6.630 5.166 18.543 1.00 91.31 96 ILE A N 1
ATOM 737 C CA . ILE A 1 96 ? -7.440 6.198 17.869 1.00 91.31 96 ILE A CA 1
ATOM 738 C C . ILE A 1 96 ? -8.244 7.012 18.899 1.00 91.31 96 ILE A C 1
ATOM 740 O O . ILE A 1 96 ? -8.386 8.230 18.770 1.00 91.31 96 ILE A O 1
ATOM 744 N N . MET A 1 97 ? -8.755 6.368 19.955 1.00 86.81 97 MET A N 1
ATOM 745 C CA . MET A 1 97 ? -9.448 7.072 21.039 1.00 86.81 97 MET A CA 1
ATOM 746 C C . MET A 1 97 ? -8.512 7.965 21.858 1.00 86.81 97 MET A C 1
ATOM 748 O O . MET A 1 97 ? -8.908 9.070 22.229 1.00 86.81 97 MET A O 1
ATOM 752 N N . GLN A 1 98 ? -7.276 7.533 22.114 1.00 85.88 98 GLN A N 1
ATOM 753 C CA . GLN A 1 98 ? -6.267 8.365 22.777 1.00 85.88 98 GLN A CA 1
ATOM 754 C C . GLN A 1 98 ? -5.944 9.618 21.944 1.00 85.88 98 GLN A C 1
ATOM 756 O O . GLN A 1 98 ? -6.005 10.726 22.475 1.00 85.88 98 GLN A O 1
ATOM 761 N N . GLU A 1 99 ? -5.741 9.481 20.629 1.00 80.25 99 GLU A N 1
ATOM 762 C CA . GLU A 1 99 ? -5.513 10.625 19.726 1.00 80.25 99 GLU A CA 1
ATOM 763 C C . GLU A 1 99 ? -6.680 11.623 19.722 1.00 80.25 99 GLU A C 1
ATOM 765 O O . GLU A 1 99 ? -6.475 12.840 19.697 1.00 80.25 99 GLU A O 1
ATOM 770 N N . LYS A 1 100 ? -7.920 11.125 19.799 1.00 75.44 100 LYS A N 1
ATOM 771 C CA . LYS A 1 100 ? -9.118 11.964 19.927 1.00 75.44 100 LYS A CA 1
ATOM 772 C C . LYS A 1 100 ? -9.113 12.790 21.216 1.00 75.44 100 LYS A C 1
ATOM 774 O O . LYS A 1 100 ? -9.585 13.921 21.200 1.00 75.44 100 LYS A O 1
ATOM 779 N N . HIS A 1 101 ? -8.628 12.245 22.331 1.00 68.50 101 HIS A N 1
ATOM 780 C CA . HIS A 1 101 ? -8.560 12.979 23.599 1.00 68.50 101 HIS A CA 1
ATOM 781 C C . HIS A 1 101 ? -7.512 14.100 23.580 1.00 68.50 101 HIS A C 1
ATOM 783 O O . HIS A 1 101 ? -7.715 15.129 24.230 1.00 68.50 101 HIS A O 1
ATOM 789 N N . ASP A 1 102 ? -6.438 13.928 22.809 1.00 70.38 102 ASP A N 1
ATOM 790 C CA . ASP A 1 102 ? -5.370 14.920 22.668 1.00 70.38 102 ASP A CA 1
ATOM 791 C C . ASP A 1 102 ? -5.734 16.054 21.689 1.00 70.38 102 ASP A C 1
ATOM 793 O O . ASP A 1 102 ? -5.245 17.183 21.817 1.00 70.38 102 ASP A O 1
ATOM 797 N N . GLN A 1 103 ? -6.634 15.794 20.735 1.00 65.19 103 GLN A N 1
ATOM 798 C CA . GLN A 1 103 ? -7.120 16.781 19.770 1.00 65.19 103 GLN A CA 1
ATOM 799 C C . GLN A 1 103 ? -8.379 17.498 20.288 1.00 65.19 103 GLN A C 1
ATOM 801 O O . GLN A 1 103 ? -9.411 16.896 20.558 1.00 65.19 103 GLN A O 1
ATOM 806 N N . LYS A 1 104 ? -8.321 18.832 20.405 1.00 59.12 104 LYS A N 1
ATOM 807 C CA . LYS A 1 104 ? -9.449 19.665 20.880 1.00 59.12 104 LYS A CA 1
ATOM 808 C C . LYS A 1 104 ? -10.582 19.845 19.860 1.00 59.12 104 LYS A C 1
ATOM 810 O O . LYS A 1 104 ? -11.606 20.433 20.209 1.00 59.12 104 LYS A O 1
ATOM 815 N N . ASP A 1 105 ? -10.400 19.373 18.630 1.00 62.03 105 ASP A N 1
ATOM 816 C CA . ASP A 1 105 ? -11.362 19.546 17.546 1.00 62.03 105 ASP A CA 1
ATOM 817 C C . ASP A 1 105 ? -12.362 18.387 17.497 1.00 62.03 105 ASP A C 1
ATOM 819 O O . ASP A 1 105 ? -12.007 17.214 17.621 1.00 62.03 105 ASP A O 1
ATOM 823 N N . ALA A 1 106 ? -13.635 18.716 17.281 1.00 63.59 106 ALA A N 1
ATOM 824 C CA . ALA A 1 106 ? -14.702 17.736 17.130 1.00 63.59 106 ALA A CA 1
ATOM 825 C C . ALA A 1 106 ? -14.622 17.052 15.752 1.00 63.59 106 ALA A C 1
ATOM 827 O O . ALA A 1 106 ? -15.381 17.389 14.846 1.00 63.59 106 ALA A O 1
ATOM 828 N N . LYS A 1 107 ? -13.694 16.103 15.590 1.00 74.25 107 LYS A N 1
ATOM 829 C CA . LYS A 1 107 ? -13.631 15.220 14.418 1.00 74.25 107 LYS A CA 1
ATOM 830 C C . LYS A 1 107 ? -14.708 14.138 14.490 1.00 74.25 107 LYS A C 1
ATOM 832 O O . LYS A 1 107 ? -14.998 13.591 15.558 1.00 74.25 107 LYS A O 1
ATOM 837 N N . THR A 1 108 ? -15.276 13.795 13.340 1.00 83.38 108 THR A N 1
ATOM 838 C CA . THR A 1 108 ? -16.135 12.612 13.195 1.00 83.38 108 THR A CA 1
ATOM 839 C C . THR A 1 108 ? -15.323 11.326 13.386 1.00 83.38 108 THR A C 1
ATOM 841 O O . THR A 1 108 ? -14.106 11.304 13.192 1.00 83.38 108 THR A O 1
ATOM 844 N N . THR A 1 109 ? -15.982 10.211 13.724 1.00 86.06 109 THR A N 1
ATOM 845 C CA . THR A 1 109 ? -15.319 8.895 13.838 1.00 86.06 109 THR A CA 1
ATOM 846 C C . THR A 1 109 ? -14.565 8.521 12.560 1.00 86.06 109 THR A C 1
ATOM 848 O O . THR A 1 109 ? -13.463 7.984 12.613 1.00 86.06 109 THR A O 1
ATOM 851 N N . LYS A 1 110 ? -15.140 8.849 11.401 1.00 88.31 110 LYS A N 1
ATOM 852 C CA . LYS A 1 110 ? -14.564 8.560 10.090 1.00 88.31 110 LYS A CA 1
ATOM 853 C C . LYS A 1 110 ? -13.310 9.389 9.813 1.00 88.31 110 LYS A C 1
ATOM 855 O O . LYS A 1 110 ? -12.331 8.844 9.318 1.00 88.31 110 LYS A O 1
ATOM 860 N N . GLU A 1 111 ? -13.311 10.673 10.168 1.00 88.50 111 GLU A N 1
ATOM 861 C CA . GLU A 1 111 ? -12.127 11.537 10.053 1.00 88.50 111 GLU A CA 1
ATOM 862 C C . GLU A 1 111 ? -11.002 11.101 10.996 1.00 88.50 111 GLU A C 1
ATOM 864 O O . GLU A 1 111 ? -9.845 11.111 10.587 1.00 88.50 111 GLU A O 1
ATOM 869 N N . LEU A 1 112 ? -11.328 10.674 12.222 1.00 89.44 112 LEU A N 1
ATOM 870 C CA . LEU A 1 112 ? -10.343 10.127 13.163 1.00 89.44 112 LEU A CA 1
ATOM 871 C C . LEU A 1 112 ? -9.671 8.873 12.599 1.00 89.44 112 LEU A C 1
ATOM 873 O O . LEU A 1 112 ? -8.446 8.804 12.548 1.00 89.44 112 LEU A O 1
ATOM 877 N N . ILE A 1 113 ? -10.469 7.917 12.110 1.00 93.00 113 ILE A N 1
ATOM 878 C CA . ILE A 1 113 ? -9.940 6.701 11.481 1.00 93.00 113 ILE A CA 1
ATOM 879 C C . ILE A 1 113 ? -9.110 7.059 10.245 1.00 93.00 113 ILE A C 1
ATOM 881 O O . ILE A 1 113 ? -8.037 6.496 10.055 1.00 93.00 113 ILE A O 1
ATOM 885 N N . ARG A 1 114 ? -9.563 8.011 9.419 1.00 93.25 114 ARG A N 1
ATOM 886 C CA . ARG A 1 114 ? -8.810 8.451 8.239 1.00 93.25 114 ARG A CA 1
ATOM 887 C C . ARG A 1 114 ? -7.437 8.994 8.616 1.00 93.25 114 ARG A C 1
ATOM 889 O O . ARG A 1 114 ? -6.450 8.483 8.103 1.00 93.25 114 ARG A O 1
ATOM 896 N N . SER A 1 115 ? -7.374 9.969 9.526 1.00 91.81 115 SER A N 1
ATOM 897 C CA . SER A 1 115 ? -6.100 10.538 9.984 1.00 91.81 115 SER A CA 1
ATOM 898 C C . SER A 1 115 ? -5.169 9.451 10.529 1.00 91.81 115 SER A C 1
ATOM 900 O O . SER A 1 115 ? -4.012 9.380 10.125 1.00 91.81 115 SER A O 1
ATOM 902 N N . PHE A 1 116 ? -5.692 8.549 11.366 1.00 93.56 116 PHE A N 1
ATOM 903 C CA . PHE A 1 116 ? -4.898 7.461 11.927 1.00 93.56 116 PHE A CA 1
ATOM 904 C C . PHE A 1 116 ? -4.328 6.528 10.851 1.00 93.56 116 PHE A C 1
ATOM 906 O O . PHE A 1 116 ? -3.153 6.170 10.911 1.00 93.56 116 PHE A O 1
ATOM 913 N N . LEU A 1 117 ? -5.136 6.123 9.864 1.00 95.00 117 LEU A N 1
ATOM 914 C CA . LEU A 1 117 ? -4.696 5.221 8.794 1.00 95.00 117 LEU A CA 1
ATOM 915 C C . LEU A 1 117 ? -3.722 5.896 7.820 1.00 95.00 117 LEU A C 1
ATOM 917 O O . LEU A 1 117 ? -2.823 5.232 7.314 1.00 95.00 117 LEU A O 1
ATOM 921 N N . GLU A 1 118 ? -3.851 7.197 7.570 1.00 92.94 118 GLU A N 1
ATOM 922 C CA . GLU A 1 118 ? -2.889 7.937 6.743 1.00 92.94 118 GLU A CA 1
ATOM 923 C C . GLU A 1 118 ? -1.490 7.979 7.384 1.00 92.94 118 GLU A C 1
ATOM 925 O O . GLU A 1 118 ? -0.484 7.920 6.673 1.00 92.94 118 GLU A O 1
ATOM 930 N N . GLU A 1 119 ? -1.420 8.029 8.717 1.00 91.62 119 GLU A N 1
ATOM 931 C CA . GLU A 1 119 ? -0.164 8.063 9.475 1.00 91.62 119 GLU A CA 1
ATOM 932 C C . GLU A 1 119 ? 0.393 6.662 9.778 1.00 91.62 119 GLU A C 1
ATOM 934 O O . GLU A 1 119 ? 1.587 6.420 9.605 1.00 91.62 119 GLU A O 1
ATOM 939 N N . ASN A 1 120 ? -0.468 5.724 10.183 1.00 93.12 120 ASN A N 1
ATOM 940 C CA . ASN A 1 120 ? -0.080 4.420 10.735 1.00 93.12 120 ASN A CA 1
ATOM 941 C C . ASN A 1 120 ? -0.466 3.230 9.838 1.00 93.12 120 ASN A C 1
ATOM 943 O O . ASN A 1 120 ? -0.149 2.081 10.142 1.00 93.12 120 ASN A O 1
ATOM 947 N N . GLY A 1 121 ? -1.155 3.461 8.717 1.00 93.38 121 GLY A N 1
ATOM 948 C CA . GLY A 1 121 ? -1.739 2.395 7.897 1.00 93.38 121 GLY A CA 1
ATOM 949 C C . GLY A 1 121 ? -0.719 1.415 7.317 1.00 93.38 121 GLY A C 1
ATOM 950 O O . GLY A 1 121 ? -1.042 0.243 7.123 1.00 93.38 121 GLY A O 1
ATOM 951 N N . SER A 1 122 ? 0.525 1.851 7.098 1.00 92.06 122 SER A N 1
ATOM 952 C CA . SER A 1 122 ? 1.599 0.979 6.596 1.00 92.06 122 SER A CA 1
ATOM 953 C C . SER A 1 122 ? 1.884 -0.202 7.529 1.00 92.06 122 SER A C 1
ATOM 955 O O . SER A 1 122 ? 2.156 -1.302 7.043 1.00 92.06 122 SER A O 1
ATOM 957 N N . ASP A 1 123 ? 1.757 -0.000 8.844 1.00 91.50 123 ASP A N 1
ATOM 958 C CA . ASP A 1 123 ? 1.949 -1.041 9.863 1.00 91.50 123 ASP A CA 1
ATOM 959 C C . ASP A 1 123 ? 0.805 -2.063 9.861 1.00 91.50 123 ASP A C 1
ATOM 961 O O . ASP A 1 123 ? 0.976 -3.210 10.272 1.00 91.50 123 ASP A O 1
ATOM 965 N N . LEU A 1 124 ? -0.358 -1.658 9.347 1.00 93.19 124 LEU A N 1
ATOM 966 C CA . LEU A 1 124 ? -1.539 -2.504 9.173 1.00 93.19 124 LEU A CA 1
ATOM 967 C C . LEU A 1 124 ? -1.562 -3.205 7.805 1.00 93.19 124 LEU A C 1
ATOM 969 O O . LEU A 1 124 ? -2.468 -3.986 7.515 1.00 93.19 124 LEU A O 1
ATOM 973 N N . GLY A 1 125 ? -0.569 -2.937 6.953 1.00 92.75 125 GLY A N 1
ATOM 974 C CA . GLY A 1 125 ? -0.492 -3.479 5.602 1.00 92.75 125 GLY A CA 1
ATOM 975 C C . GLY A 1 125 ? -1.269 -2.682 4.554 1.00 92.75 125 GLY A C 1
ATOM 976 O O . GLY A 1 125 ? -1.557 -3.231 3.491 1.00 92.75 125 GLY A O 1
ATOM 977 N N . LEU A 1 126 ? -1.598 -1.414 4.823 1.00 95.56 126 LEU A N 1
ATOM 978 C CA . LEU A 1 126 ? -2.111 -0.488 3.811 1.00 95.56 126 LEU A CA 1
ATOM 979 C C . LEU A 1 126 ? -0.970 0.103 2.971 1.00 95.56 126 LEU A C 1
ATOM 981 O O . LEU A 1 126 ? 0.158 0.248 3.456 1.00 95.56 126 LEU A O 1
ATOM 985 N N . PRO A 1 127 ? -1.243 0.477 1.711 1.00 93.38 127 PRO A N 1
ATOM 986 C CA . PRO A 1 127 ? -0.296 1.247 0.922 1.00 93.38 127 PRO A CA 1
ATOM 987 C C . PRO A 1 127 ? -0.077 2.643 1.531 1.00 93.38 127 PRO A C 1
ATOM 989 O O . PRO A 1 127 ? -1.040 3.276 1.978 1.00 93.38 127 PRO A O 1
ATOM 992 N N . PRO A 1 128 ? 1.175 3.139 1.553 1.00 89.12 128 PRO A N 1
ATOM 993 C CA . PRO A 1 128 ? 1.479 4.471 2.059 1.00 89.12 128 PRO A CA 1
ATOM 994 C C . PRO A 1 128 ? 0.880 5.543 1.142 1.00 89.12 128 PRO A C 1
ATOM 996 O O . PRO A 1 128 ? 1.128 5.547 -0.063 1.00 89.12 128 PRO A O 1
ATOM 999 N N . LEU A 1 129 ? 0.141 6.495 1.720 1.00 82.31 129 LEU A N 1
ATOM 1000 C CA . LEU A 1 129 ? -0.605 7.516 0.970 1.00 82.31 129 LEU A CA 1
ATOM 1001 C C . LEU A 1 129 ? 0.282 8.377 0.052 1.00 82.31 129 LEU A C 1
ATOM 1003 O O . LEU A 1 129 ? -0.157 8.859 -0.985 1.00 82.31 129 LEU A O 1
ATOM 1007 N N . ARG A 1 130 ? 1.551 8.568 0.433 1.00 71.00 130 ARG A N 1
ATOM 1008 C CA . ARG A 1 130 ? 2.519 9.406 -0.295 1.00 71.00 130 ARG A CA 1
ATOM 1009 C C . ARG A 1 130 ? 3.173 8.712 -1.491 1.00 71.00 130 ARG A C 1
ATOM 1011 O O . ARG A 1 130 ? 4.023 9.327 -2.126 1.00 71.00 130 ARG A O 1
ATOM 1018 N N . ALA A 1 131 ? 2.844 7.451 -1.763 1.00 6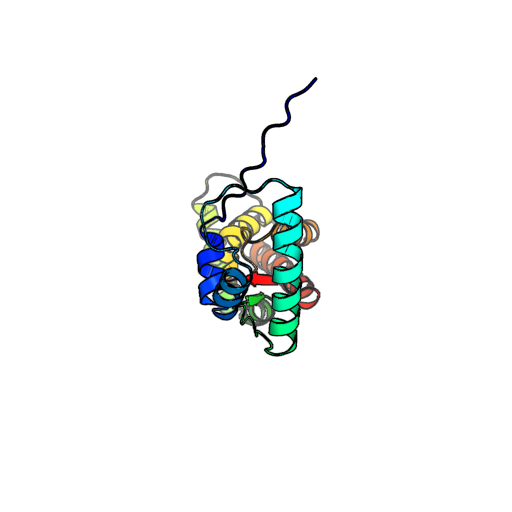5.62 131 ALA A N 1
ATOM 1019 C CA . ALA A 1 131 ? 3.492 6.704 -2.834 1.00 65.62 131 ALA A CA 1
ATOM 1020 C C . ALA A 1 131 ? 2.946 7.035 -4.229 1.00 65.62 131 ALA A C 1
ATOM 1022 O O . ALA A 1 131 ? 3.730 7.058 -5.171 1.00 65.62 131 ALA A O 1
ATOM 1023 N N . ASP A 1 132 ? 1.635 7.265 -4.370 1.00 80.00 132 ASP A N 1
ATOM 1024 C CA . ASP A 1 132 ? 0.976 7.351 -5.681 1.00 80.00 132 ASP A CA 1
ATOM 1025 C C . ASP A 1 132 ? -0.402 8.040 -5.575 1.00 80.00 132 ASP A C 1
ATOM 1027 O O . ASP A 1 132 ? -1.140 7.826 -4.611 1.00 80.00 132 ASP A O 1
ATOM 1031 N N . GLU A 1 133 ? -0.781 8.823 -6.589 1.00 87.81 133 GLU A N 1
ATOM 1032 C CA . GLU A 1 133 ? -2.128 9.391 -6.752 1.00 87.81 133 GLU A CA 1
ATOM 1033 C C . GLU A 1 133 ? -3.207 8.293 -6.770 1.00 87.81 133 GLU A C 1
ATOM 1035 O O . GLU A 1 133 ? -4.282 8.460 -6.192 1.00 87.81 133 GLU A O 1
ATOM 1040 N N . MET A 1 134 ? -2.897 7.119 -7.327 1.00 87.75 134 MET A N 1
ATOM 1041 C CA . MET A 1 134 ? -3.790 5.957 -7.311 1.00 87.75 134 MET A CA 1
ATOM 1042 C C . MET A 1 134 ? -4.097 5.465 -5.892 1.00 87.75 134 MET A C 1
ATOM 1044 O O . MET A 1 134 ? -5.203 4.991 -5.627 1.00 87.75 134 MET A O 1
ATOM 1048 N N . VAL A 1 135 ? -3.151 5.605 -4.957 1.00 91.88 135 VAL A N 1
ATOM 1049 C CA . VAL A 1 135 ? -3.369 5.251 -3.547 1.00 91.88 135 VAL A CA 1
ATOM 1050 C C . VAL A 1 135 ? -4.279 6.275 -2.870 1.00 91.88 135 VAL A C 1
ATOM 1052 O O . VAL A 1 135 ? -5.135 5.892 -2.076 1.00 91.88 135 VAL A O 1
ATOM 1055 N N . VAL A 1 136 ? -4.166 7.560 -3.214 1.00 93.06 136 VAL A N 1
ATOM 1056 C CA . VAL A 1 136 ? -5.093 8.593 -2.719 1.00 93.06 136 VAL A CA 1
ATOM 1057 C C . VAL A 1 136 ? -6.524 8.285 -3.168 1.00 93.06 136 VAL A C 1
ATOM 1059 O O . VAL A 1 136 ? -7.436 8.272 -2.342 1.00 93.06 136 VAL A O 1
ATOM 1062 N N . LEU A 1 137 ? -6.709 7.939 -4.447 1.00 93.69 137 LEU A N 1
ATOM 1063 C CA . LEU A 1 137 ? -8.015 7.556 -4.992 1.00 93.69 137 LEU A CA 1
ATOM 1064 C C . LEU A 1 137 ? -8.587 6.298 -4.326 1.00 93.69 137 LEU A C 1
ATOM 1066 O O . LEU A 1 137 ? -9.791 6.238 -4.083 1.00 93.69 137 LEU A O 1
ATOM 1070 N N . LEU A 1 138 ? -7.741 5.317 -3.995 1.00 94.62 138 LEU A N 1
ATOM 1071 C CA . LEU A 1 138 ? -8.138 4.132 -3.231 1.00 94.62 138 LEU A CA 1
ATOM 1072 C C . LEU A 1 138 ? -8.702 4.522 -1.854 1.00 94.62 138 LEU A C 1
ATOM 1074 O O . LEU A 1 138 ? -9.786 4.070 -1.486 1.00 94.62 138 LEU A O 1
ATOM 1078 N N . TYR A 1 139 ? -7.999 5.380 -1.106 1.00 95.81 139 TYR A N 1
ATOM 1079 C CA . TYR A 1 139 ? -8.484 5.865 0.191 1.00 95.81 139 TYR A CA 1
ATOM 1080 C C . TYR A 1 139 ? -9.802 6.626 0.033 1.00 95.81 139 TYR A C 1
ATOM 1082 O O . TYR A 1 139 ? -10.767 6.330 0.735 1.00 95.81 139 TYR A O 1
ATOM 1090 N N . ASP A 1 140 ? -9.885 7.563 -0.910 1.00 95.38 140 ASP A N 1
ATOM 1091 C CA . ASP A 1 140 ? -11.111 8.331 -1.135 1.00 95.38 140 ASP A CA 1
ATOM 1092 C C . ASP A 1 140 ? -12.296 7.432 -1.506 1.00 95.38 140 ASP A C 1
ATOM 1094 O O . ASP A 1 140 ? -13.388 7.615 -0.967 1.00 95.38 140 ASP A O 1
ATOM 1098 N N . ALA A 1 141 ? -12.085 6.423 -2.357 1.00 95.12 141 ALA A N 1
ATOM 1099 C CA . ALA A 1 141 ? -13.118 5.470 -2.748 1.00 95.12 141 ALA A CA 1
ATOM 1100 C C . ALA A 1 141 ? -13.591 4.608 -1.568 1.00 95.12 141 ALA A C 1
ATOM 1102 O O . ALA A 1 141 ? -14.797 4.488 -1.342 1.00 95.12 141 ALA A O 1
ATOM 1103 N N . VAL A 1 142 ? -12.660 4.035 -0.794 1.00 96.44 142 VAL A N 1
ATOM 1104 C CA . VAL A 1 142 ? -12.993 3.226 0.389 1.00 96.44 142 VAL A CA 1
ATOM 1105 C C . VAL A 1 142 ? -13.769 4.058 1.400 1.00 96.44 142 VAL A C 1
ATOM 1107 O O . VAL A 1 142 ? -14.831 3.639 1.860 1.00 96.44 142 VAL A O 1
ATOM 1110 N N . PHE A 1 143 ? -13.281 5.256 1.724 1.00 94.69 143 PHE A N 1
ATOM 1111 C CA . PHE A 1 143 ? -13.959 6.112 2.683 1.00 94.69 143 PHE A CA 1
ATOM 1112 C C . PHE A 1 143 ? -15.310 6.578 2.144 1.00 94.69 143 PHE A C 1
ATOM 1114 O O . PHE A 1 143 ? -16.273 6.537 2.897 1.00 94.69 143 PHE A O 1
ATOM 1121 N N . ALA A 1 144 ? -15.456 6.966 0.878 1.00 93.81 144 ALA A N 1
ATOM 1122 C CA . ALA A 1 144 ? -16.749 7.389 0.331 1.00 93.81 144 ALA A CA 1
ATOM 1123 C C . ALA A 1 144 ? -17.846 6.313 0.458 1.00 93.81 144 ALA A C 1
ATOM 1125 O O . ALA A 1 144 ? -19.001 6.656 0.713 1.00 93.81 144 ALA A O 1
ATOM 1126 N N . ASP A 1 145 ? -17.485 5.033 0.340 1.00 90.88 145 ASP A N 1
ATOM 1127 C CA . ASP A 1 145 ? -18.430 3.911 0.350 1.00 90.88 145 ASP A CA 1
ATOM 1128 C C . ASP A 1 145 ? -18.856 3.455 1.763 1.00 90.88 145 ASP A C 1
ATOM 1130 O O . ASP A 1 145 ? -19.857 2.753 1.926 1.00 90.88 145 ASP A O 1
ATOM 1134 N N . VAL A 1 146 ? -18.136 3.873 2.812 1.00 89.75 146 VAL A N 1
ATOM 1135 C CA . VAL A 1 146 ? -18.490 3.562 4.209 1.00 89.75 146 VAL A CA 1
ATOM 1136 C C . VAL A 1 146 ? -19.552 4.522 4.731 1.00 89.75 146 VAL A C 1
ATOM 1138 O O . VAL A 1 146 ? -19.373 5.750 4.740 1.00 89.75 146 VAL A O 1
ATOM 1141 N N . ARG A 1 147 ? -20.663 3.949 5.206 1.00 80.56 147 ARG A N 1
ATOM 1142 C CA . ARG A 1 147 ? -21.810 4.703 5.723 1.00 80.56 147 ARG A CA 1
ATOM 1143 C C . ARG A 1 147 ? -21.513 5.278 7.103 1.00 80.56 147 ARG A C 1
ATOM 1145 O O . ARG A 1 147 ? -20.911 4.638 7.954 1.00 80.56 147 ARG A O 1
ATOM 1152 N N . GLU A 1 148 ? -22.021 6.477 7.353 1.00 67.94 148 GLU A N 1
ATOM 1153 C CA . GLU A 1 148 ? -21.968 7.080 8.682 1.00 67.94 148 GLU A CA 1
ATOM 1154 C C . GLU A 1 148 ? -23.045 6.436 9.571 1.00 67.94 148 GLU A C 1
ATOM 1156 O O . GLU A 1 148 ? -24.247 6.521 9.291 1.00 67.94 148 GLU A O 1
ATOM 1161 N N . THR A 1 149 ? -22.640 5.718 10.621 1.00 58.31 149 THR A N 1
ATOM 1162 C CA . THR A 1 149 ? -23.596 5.091 11.543 1.00 58.31 149 THR A CA 1
ATOM 1163 C C . THR A 1 149 ? -24.252 6.160 12.417 1.00 58.31 149 THR A C 1
ATOM 1165 O O . THR A 1 149 ? -23.561 6.969 13.025 1.00 58.31 149 THR A O 1
ATOM 1168 N N . LYS A 1 150 ? -25.585 6.128 12.559 1.00 55.22 150 LYS A N 1
ATOM 1169 C CA . LYS A 1 150 ? -26.371 7.052 13.412 1.00 55.22 150 LYS A CA 1
ATOM 1170 C C . LYS A 1 150 ? -26.196 6.833 14.925 1.00 55.22 150 LYS A C 1
ATOM 1172 O O . LYS A 1 150 ? -26.967 7.385 15.710 1.00 55.22 150 LYS A O 1
ATOM 1177 N N . SER A 1 151 ? -25.272 5.966 15.325 1.00 51.19 151 SER A N 1
ATOM 1178 C CA . SER A 1 151 ? -25.007 5.683 16.731 1.00 51.19 151 SER A CA 1
ATOM 1179 C C . SER A 1 151 ? -24.331 6.885 17.394 1.00 51.19 151 SER A C 1
ATOM 1181 O O . SER A 1 151 ? -23.885 7.810 16.712 1.00 51.19 151 SER A O 1
ATOM 1183 N N . THR A 1 152 ? -24.339 6.930 18.723 1.00 52.59 152 THR A N 1
ATOM 1184 C CA . THR A 1 152 ? -23.813 8.051 19.509 1.00 52.59 152 THR A CA 1
ATOM 1185 C C . THR A 1 152 ? -22.363 8.334 19.131 1.00 52.59 152 THR A C 1
ATOM 1187 O O . THR A 1 152 ? -21.458 7.636 19.578 1.00 52.59 152 THR A O 1
ATOM 1190 N N . ALA A 1 153 ? -22.160 9.361 18.301 1.00 55.28 153 ALA A N 1
ATOM 1191 C CA . ALA A 1 153 ? -20.881 9.681 17.688 1.00 55.28 153 ALA A CA 1
ATOM 1192 C C . ALA A 1 153 ? -19.735 9.640 18.711 1.00 55.28 153 ALA A C 1
ATOM 1194 O O . ALA A 1 153 ? -19.650 10.474 19.615 1.00 55.28 153 ALA A O 1
ATOM 1195 N N . GLY A 1 154 ? -18.845 8.658 18.549 1.00 63.09 154 GLY A N 1
ATOM 1196 C CA . GLY A 1 154 ? -17.606 8.571 19.309 1.00 63.09 154 GLY A CA 1
ATOM 1197 C C . GLY A 1 154 ? -17.579 7.591 20.479 1.00 63.09 154 GLY A C 1
ATOM 1198 O O . GLY A 1 154 ? -16.731 7.790 21.349 1.00 63.09 154 GLY A O 1
ATOM 1199 N N . SER A 1 155 ? -18.447 6.573 20.507 1.00 77.50 155 SER A N 1
ATOM 1200 C CA . SER A 1 155 ? -18.238 5.394 21.359 1.00 77.50 155 SER A CA 1
ATOM 1201 C C . SER A 1 155 ? -17.189 4.437 20.763 1.00 77.50 155 SER A C 1
ATOM 1203 O O . SER A 1 155 ? -16.933 4.453 19.557 1.00 77.50 155 SER A O 1
ATOM 1205 N N . GLU A 1 156 ? -16.562 3.619 21.613 1.00 85.19 156 GLU A N 1
ATOM 1206 C CA . GLU A 1 156 ? -15.551 2.622 21.217 1.00 85.19 156 GLU A CA 1
ATOM 1207 C C . GLU A 1 156 ? -16.123 1.567 20.262 1.00 85.19 156 GLU A C 1
ATOM 1209 O O . GLU A 1 156 ? -15.502 1.233 19.255 1.00 85.19 156 GLU A O 1
ATOM 1214 N N . GLU A 1 157 ? -17.350 1.116 20.532 1.00 86.19 157 GLU A N 1
ATOM 1215 C CA . GLU A 1 157 ? -18.067 0.141 19.707 1.00 86.19 157 GLU A CA 1
ATOM 1216 C C . GLU A 1 157 ? -18.336 0.689 18.297 1.00 86.19 157 GLU A C 1
ATOM 1218 O O . GLU A 1 157 ? -18.085 0.010 17.302 1.00 86.19 157 GLU A O 1
ATOM 1223 N N . ASP A 1 158 ? -18.779 1.946 18.190 1.00 85.56 158 ASP A N 1
ATOM 1224 C CA . ASP A 1 158 ? -19.046 2.571 16.889 1.00 85.56 158 ASP A CA 1
ATOM 1225 C C . ASP A 1 158 ? -17.764 2.729 16.068 1.00 85.56 158 ASP A C 1
ATOM 1227 O O . ASP A 1 158 ? -17.756 2.499 14.857 1.00 85.56 158 ASP A O 1
ATOM 1231 N N . LEU A 1 159 ? -16.665 3.101 16.730 1.00 89.81 159 LEU A N 1
ATOM 1232 C CA . LEU A 1 159 ? -15.353 3.202 16.101 1.00 89.81 159 LEU A CA 1
ATOM 1233 C C . LEU A 1 159 ? -14.880 1.831 15.611 1.00 89.81 159 LEU A C 1
ATOM 1235 O O . LEU A 1 159 ? -14.463 1.720 14.462 1.00 89.81 159 LEU A O 1
ATOM 1239 N N . MET A 1 160 ? -15.016 0.786 16.430 1.00 92.75 160 MET A N 1
ATOM 1240 C CA . MET A 1 160 ? -14.678 -0.589 16.056 1.00 92.75 160 MET A CA 1
ATOM 1241 C C . MET A 1 160 ? -15.457 -1.061 14.821 1.00 92.75 160 MET A C 1
ATOM 1243 O O . MET A 1 160 ? -14.867 -1.632 13.901 1.00 92.75 160 MET A O 1
ATOM 1247 N N . VAL A 1 161 ? -16.770 -0.818 14.779 1.00 92.19 161 VAL A N 1
ATOM 1248 C CA . VAL A 1 161 ? -17.624 -1.205 13.644 1.00 92.19 161 VAL A CA 1
ATOM 1249 C C . VAL A 1 161 ? -17.179 -0.499 12.363 1.00 92.19 161 VAL A C 1
ATOM 1251 O O . VAL A 1 161 ? -16.954 -1.162 11.350 1.00 92.19 161 VAL A O 1
ATOM 1254 N N . ILE A 1 162 ? -16.991 0.824 12.414 1.00 92.81 162 ILE A N 1
ATOM 1255 C CA . ILE A 1 162 ? -16.589 1.616 11.243 1.00 92.81 162 ILE A CA 1
ATOM 1256 C C . ILE A 1 162 ? -15.166 1.250 10.793 1.00 92.81 162 ILE A C 1
ATOM 1258 O O . ILE A 1 162 ? -14.927 1.095 9.597 1.00 92.81 162 ILE A O 1
ATOM 1262 N N . LEU A 1 163 ? -14.223 1.068 11.724 1.00 94.94 163 LEU A N 1
ATOM 1263 C CA . LEU A 1 163 ? -12.849 0.665 11.412 1.00 94.94 163 LEU A CA 1
ATOM 1264 C C . LEU A 1 163 ? -12.826 -0.683 10.686 1.00 94.94 163 LEU A C 1
ATOM 1266 O O . LEU A 1 163 ? -12.158 -0.813 9.662 1.00 94.94 163 LEU A O 1
ATOM 1270 N N . LYS A 1 164 ? -13.580 -1.673 11.177 1.00 95.56 164 LYS A N 1
ATOM 1271 C CA . LYS A 1 164 ? -13.698 -2.979 10.516 1.00 95.56 164 LYS A CA 1
ATOM 1272 C C . LYS A 1 164 ? -14.287 -2.855 9.116 1.00 95.56 164 LYS A C 1
ATOM 1274 O O . LYS A 1 164 ? -13.742 -3.451 8.194 1.00 95.56 164 LYS A O 1
ATOM 1279 N N . GLU A 1 165 ? -15.354 -2.076 8.941 1.00 95.81 165 GLU A N 1
ATOM 1280 C CA . GLU A 1 165 ? -15.963 -1.857 7.623 1.00 95.81 165 GLU A CA 1
ATOM 1281 C C . GLU A 1 165 ? -14.962 -1.241 6.630 1.00 95.81 165 GLU A C 1
ATOM 1283 O O . GLU A 1 165 ? -14.830 -1.724 5.506 1.00 95.81 165 GLU A O 1
ATOM 1288 N N . ILE A 1 166 ? -14.204 -0.226 7.063 1.00 96.94 166 ILE A N 1
ATOM 1289 C CA . ILE A 1 166 ? -13.151 0.415 6.261 1.00 96.94 166 ILE A CA 1
ATOM 1290 C C . ILE A 1 166 ? -12.061 -0.594 5.874 1.00 96.94 166 ILE A C 1
ATOM 1292 O O . ILE A 1 166 ? -11.700 -0.695 4.702 1.00 96.94 166 ILE A O 1
ATOM 1296 N N . LEU A 1 167 ? -11.533 -1.350 6.840 1.00 97.38 167 LEU A N 1
ATOM 1297 C CA . LEU A 1 167 ? -10.426 -2.279 6.598 1.00 97.38 167 LEU A CA 1
ATOM 1298 C C . LEU A 1 167 ? -10.834 -3.465 5.715 1.00 97.38 167 LEU A C 1
ATOM 1300 O O . LEU A 1 167 ? -10.032 -3.890 4.887 1.00 97.38 167 LEU A O 1
ATOM 1304 N N . VAL A 1 168 ? -12.072 -3.959 5.836 1.00 97.31 168 VAL A N 1
ATOM 1305 C CA . VAL A 1 168 ? -12.623 -4.985 4.931 1.00 97.31 168 VAL A CA 1
ATOM 1306 C C . VAL A 1 168 ? -12.702 -4.451 3.501 1.00 97.31 168 VAL A C 1
ATOM 1308 O O . VAL A 1 168 ? -12.259 -5.122 2.576 1.00 97.31 168 VAL A O 1
ATOM 1311 N N . LYS A 1 169 ? -13.173 -3.216 3.295 1.00 97.19 169 LYS A N 1
ATOM 1312 C CA . LYS A 1 169 ? -13.204 -2.616 1.950 1.00 97.19 169 LYS A CA 1
ATOM 1313 C C . LYS A 1 169 ? -11.810 -2.417 1.359 1.00 97.19 169 LYS A C 1
ATOM 1315 O O . LYS A 1 169 ? -11.622 -2.637 0.164 1.00 97.19 169 LYS A O 1
ATOM 1320 N N . PHE A 1 170 ? -10.827 -2.020 2.169 1.00 97.69 170 PHE A N 1
ATOM 1321 C CA . PHE A 1 170 ? -9.435 -1.990 1.716 1.00 97.69 170 PHE A CA 1
ATOM 1322 C C . PHE A 1 170 ? -8.940 -3.382 1.326 1.00 97.69 170 PHE A C 1
ATOM 1324 O O . PHE A 1 170 ? -8.297 -3.515 0.289 1.00 97.69 170 PHE A O 1
ATOM 1331 N N . GLU A 1 171 ? -9.236 -4.412 2.123 1.00 97.44 171 GLU A N 1
ATOM 1332 C CA . GLU A 1 171 ? -8.878 -5.793 1.794 1.00 97.44 171 GLU A CA 1
ATOM 1333 C C . GLU A 1 171 ? -9.464 -6.209 0.438 1.00 97.44 171 GLU A C 1
ATOM 1335 O O . GLU A 1 171 ? -8.711 -6.648 -0.427 1.00 97.44 171 GLU A O 1
ATOM 1340 N N . GLU A 1 172 ? -10.769 -6.015 0.230 1.00 96.88 172 GLU A N 1
ATOM 1341 C CA . GLU A 1 172 ? -11.470 -6.361 -1.012 1.00 96.88 172 GLU A CA 1
ATOM 1342 C C . GLU A 1 172 ? -10.862 -5.647 -2.230 1.00 96.88 172 GLU A C 1
ATOM 1344 O O . GLU A 1 172 ? -10.589 -6.270 -3.260 1.00 96.88 172 GLU A O 1
ATOM 1349 N N . GLN A 1 173 ? -10.612 -4.337 -2.119 1.00 96.38 173 GLN A N 1
ATOM 1350 C CA . GLN A 1 173 ? -10.045 -3.562 -3.224 1.00 96.38 173 GLN A CA 1
ATOM 1351 C C . GLN A 1 173 ? -8.589 -3.936 -3.517 1.00 96.38 173 GLN A C 1
ATOM 1353 O O . GLN A 1 173 ? -8.221 -4.013 -4.688 1.00 96.38 173 GLN A O 1
ATOM 1358 N N . LEU A 1 174 ? -7.778 -4.208 -2.489 1.00 96.25 174 LEU A N 1
ATOM 1359 C CA . LEU A 1 174 ? -6.380 -4.623 -2.648 1.00 96.25 174 LEU A CA 1
ATOM 1360 C C . LEU A 1 174 ? -6.242 -6.075 -3.122 1.00 96.25 174 LEU A C 1
ATOM 1362 O O . LEU A 1 174 ? -5.254 -6.408 -3.772 1.00 96.25 174 LEU A O 1
ATOM 1366 N N . GLU A 1 175 ? -7.206 -6.942 -2.809 1.00 96.25 175 GLU A N 1
ATOM 1367 C CA . GLU A 1 175 ? -7.266 -8.300 -3.353 1.00 96.25 175 GLU A CA 1
ATOM 1368 C C . GLU A 1 175 ? -7.607 -8.272 -4.848 1.00 96.25 175 GLU A C 1
ATOM 1370 O O . GLU A 1 175 ? -6.972 -8.976 -5.635 1.00 96.25 175 GLU A O 1
ATOM 1375 N N . ALA A 1 176 ? -8.559 -7.425 -5.254 1.00 95.31 176 ALA A N 1
ATOM 1376 C CA . ALA A 1 176 ? -8.917 -7.247 -6.659 1.00 95.31 176 ALA A CA 1
ATOM 1377 C C . ALA A 1 176 ? -7.825 -6.517 -7.460 1.00 95.31 176 ALA A C 1
ATOM 1379 O O . ALA A 1 176 ? -7.553 -6.882 -8.603 1.00 95.31 176 ALA A O 1
ATOM 1380 N N . ASN A 1 177 ? -7.203 -5.494 -6.866 1.00 94.06 177 ASN A N 1
ATOM 1381 C CA . ASN A 1 177 ? -6.205 -4.635 -7.503 1.00 94.06 177 ASN A CA 1
ATOM 1382 C C . ASN A 1 177 ? -5.040 -4.352 -6.532 1.00 94.06 177 ASN A C 1
ATOM 1384 O O . ASN A 1 177 ? -5.049 -3.337 -5.830 1.00 94.06 177 ASN A O 1
ATOM 1388 N N . PRO A 1 178 ? -4.026 -5.234 -6.477 1.00 93.38 178 PRO A N 1
ATOM 1389 C CA . PRO A 1 178 ? -2.862 -5.031 -5.621 1.00 93.38 178 PRO A CA 1
ATOM 1390 C C . PRO A 1 178 ? -2.088 -3.758 -5.972 1.00 93.38 178 PRO A C 1
ATOM 1392 O O . PRO A 1 178 ? -1.919 -3.422 -7.145 1.00 93.38 178 PRO A O 1
ATOM 1395 N N . VAL A 1 179 ? -1.545 -3.093 -4.952 1.00 91.81 179 VAL A N 1
ATOM 1396 C CA . VAL A 1 179 ? -0.654 -1.940 -5.125 1.00 91.81 179 VAL A CA 1
ATOM 1397 C C . VAL A 1 179 ? 0.797 -2.409 -5.113 1.00 91.81 179 VAL A C 1
ATOM 1399 O O . VAL A 1 179 ? 1.228 -3.141 -4.218 1.00 91.81 179 VAL A O 1
ATOM 1402 N N . PHE A 1 180 ? 1.558 -1.958 -6.105 1.00 87.50 180 PHE A N 1
ATOM 1403 C CA . PHE A 1 180 ? 2.982 -2.227 -6.250 1.00 87.50 180 PHE A CA 1
ATOM 1404 C C . PHE A 1 180 ? 3.756 -1.010 -5.763 1.00 87.50 180 PHE A C 1
ATOM 1406 O O . PHE A 1 180 ? 3.703 0.053 -6.374 1.00 87.50 180 PHE A O 1
ATOM 1413 N N . HIS A 1 181 ? 4.442 -1.157 -4.637 1.00 79.88 181 HIS A N 1
ATOM 1414 C CA . HIS A 1 181 ? 5.251 -0.095 -4.065 1.00 79.88 181 HIS A CA 1
ATOM 1415 C C . HIS A 1 181 ? 6.727 -0.385 -4.331 1.00 79.88 181 HIS A C 1
ATOM 1417 O O . HIS A 1 181 ? 7.273 -1.355 -3.802 1.00 79.88 181 HIS A O 1
ATOM 1423 N N . ASP A 1 182 ? 7.354 0.441 -5.165 1.00 76.94 182 ASP A N 1
ATOM 1424 C CA . ASP A 1 182 ? 8.798 0.401 -5.376 1.00 76.94 182 ASP A CA 1
ATOM 1425 C C . ASP A 1 182 ? 9.502 0.865 -4.096 1.00 76.94 182 ASP A C 1
ATOM 1427 O O . ASP A 1 182 ? 9.255 1.970 -3.608 1.00 76.94 182 ASP A O 1
ATOM 1431 N N . LEU A 1 183 ? 10.340 0.001 -3.520 1.00 68.12 183 LEU A N 1
ATOM 1432 C CA . LEU A 1 183 ? 11.091 0.323 -2.308 1.00 68.12 183 LEU A CA 1
ATOM 1433 C C . LEU A 1 183 ? 12.341 1.164 -2.600 1.00 68.12 183 LEU A C 1
ATOM 1435 O O . LEU A 1 183 ? 13.008 1.588 -1.655 1.00 68.12 183 LEU A O 1
ATOM 1439 N N . GLY A 1 184 ? 12.641 1.428 -3.877 1.00 63.50 184 GLY A N 1
ATOM 1440 C CA . GLY A 1 184 ? 13.897 2.040 -4.288 1.00 63.50 184 GLY A CA 1
ATOM 1441 C C . GLY A 1 184 ? 15.102 1.151 -3.956 1.00 63.50 184 GLY A C 1
ATOM 1442 O O . GLY A 1 184 ? 14.990 0.119 -3.288 1.00 63.50 184 GLY A O 1
ATOM 1443 N N . ILE A 1 185 ? 16.276 1.547 -4.447 1.00 50.94 185 ILE A N 1
ATOM 1444 C CA . ILE A 1 185 ? 17.574 0.942 -4.105 1.00 50.94 185 ILE A CA 1
ATOM 1445 C C . ILE A 1 185 ? 18.479 2.030 -3.540 1.00 50.94 185 ILE A C 1
ATOM 1447 O O . ILE A 1 185 ? 18.475 3.138 -4.126 1.00 50.94 185 ILE A O 1
#

Organism: NCBI:txid153742

Secondary structure (DSSP, 8-state):
---PPP------THHHHHHHH-HHHHHHHHHTT--S-----HHHHHHHHHHHHHHHHHHHHHS-------EEEE-SHHHHHHHT-HHHHHHHHHHHHHHHHH--S---HHHHHHHHHHHHGGGGTPPPTTS-HHHHHHHHHHHHHS----S-TT-HHHHHHHHHHHHHHHHHHHHHS-EEEE---

Sequence (185 aa):
MASMSPLVVKISGSLLWFLGVFPQLSEILKKHGAEGEAELGQAQFAQLLQPVLQELADALAENHVVVEQNVKIINGSQLRKFLADQKHLNDVVEKIMQEKHDQKDAKTTKELIRSFLEENGSDLGLPPLRADEMVVLLYDAVFADVRETKSTAGSEEDLMVILKEILVKFEEQLEANPVFHDLGI

Foldseek 3Di:
DDDDDADQPDPDCVVVVVCVLPVVLVVLCVVLVVDDNDDDGPVRCVVSVVSSVVVVVVCCVVPPRDDPFPKDKQQLPLLVVCLVDVPNLLVLLVVLLVVVVVDPDPDFLLVSLLVSCQPCVVVSSQDRCPQDPVSVVLLVVLSVPQDDDPPDTPDSVSSSVSNSSSSVSRNVVSNVPIDIGGPDD